Protein AF-A0A3N5M627-F1 (afdb_monomer_lite)

Radius of gyration: 30.06 Å; chains: 1; bounding box: 54×72×92 Å

Structure (mmCIF, N/CA/C/O backbone):
data_AF-A0A3N5M627-F1
#
_entry.id   AF-A0A3N5M627-F1
#
loop_
_atom_site.group_PDB
_atom_site.id
_atom_site.type_symbol
_atom_site.label_atom_id
_atom_site.label_alt_id
_atom_site.label_comp_id
_atom_site.label_asym_id
_atom_site.label_entity_id
_atom_site.label_seq_id
_atom_site.pdbx_PDB_ins_code
_atom_site.Cartn_x
_atom_site.Cartn_y
_atom_site.Cartn_z
_atom_site.occupancy
_atom_site.B_iso_or_equiv
_atom_site.auth_seq_id
_atom_site.auth_comp_id
_atom_site.auth_asym_id
_atom_site.auth_atom_id
_atom_site.pdbx_PDB_model_num
ATOM 1 N N . MET A 1 1 ? -27.029 44.968 -55.669 1.00 39.00 1 MET A N 1
ATOM 2 C CA . MET A 1 1 ? -27.306 45.220 -54.237 1.00 39.00 1 MET A CA 1
ATOM 3 C C . MET A 1 1 ? -26.146 44.688 -53.418 1.00 39.00 1 MET A C 1
ATOM 5 O O . MET A 1 1 ? -25.642 43.615 -53.706 1.00 39.00 1 MET A O 1
ATOM 9 N N . SER A 1 2 ? -25.669 45.523 -52.504 1.00 34.31 2 SER A N 1
ATOM 10 C CA . SER A 1 2 ? -24.430 45.409 -51.736 1.00 34.31 2 SER A CA 1
ATOM 11 C C . SER A 1 2 ? -24.615 44.577 -50.465 1.00 34.31 2 SER A C 1
ATOM 13 O O . SER A 1 2 ? -25.565 44.846 -49.740 1.00 34.31 2 SER A O 1
ATOM 15 N N . SER A 1 3 ? -23.637 43.739 -50.110 1.00 35.38 3 SER A N 1
ATOM 16 C CA . SER A 1 3 ? -23.046 43.735 -48.758 1.00 35.38 3 SER A CA 1
ATOM 17 C C . SER A 1 3 ? -21.771 42.882 -48.706 1.00 35.38 3 SER A C 1
ATOM 19 O O . SER A 1 3 ? -21.615 41.892 -49.412 1.00 35.38 3 SER A O 1
ATOM 21 N N . ARG A 1 4 ? -20.809 43.375 -47.922 1.00 36.12 4 ARG A N 1
ATOM 22 C CA . ARG A 1 4 ? -19.393 42.998 -47.868 1.00 36.12 4 ARG A CA 1
ATOM 23 C C . ARG A 1 4 ? -19.133 41.933 -46.797 1.00 36.12 4 ARG A C 1
ATOM 25 O O . ARG A 1 4 ? -19.756 41.958 -45.742 1.00 36.12 4 ARG A O 1
ATOM 32 N N . LEU A 1 5 ? -18.124 41.097 -47.039 1.00 40.28 5 LEU A N 1
ATOM 33 C CA . LEU A 1 5 ? -17.423 40.282 -46.038 1.00 40.28 5 LEU A CA 1
ATOM 34 C C . LEU A 1 5 ? -16.509 41.160 -45.155 1.00 40.28 5 LEU A C 1
ATOM 36 O O . LEU A 1 5 ? -15.896 42.090 -45.688 1.00 40.28 5 LEU A O 1
ATOM 40 N N . PRO A 1 6 ? -16.308 40.840 -43.861 1.00 41.09 6 PRO A N 1
ATOM 41 C CA . PRO A 1 6 ? -15.197 41.374 -43.081 1.00 41.09 6 PRO A CA 1
ATOM 42 C C . PRO A 1 6 ? -14.040 40.370 -42.940 1.00 41.09 6 PRO A C 1
ATOM 44 O O . PRO A 1 6 ? -14.230 39.173 -42.730 1.00 41.09 6 PRO A O 1
ATOM 47 N N . GLY A 1 7 ? -12.824 40.899 -43.091 1.00 34.12 7 GLY A N 1
ATOM 48 C CA . GLY A 1 7 ? -11.567 40.165 -43.180 1.00 34.12 7 GLY A CA 1
ATOM 49 C C . GLY A 1 7 ? -10.846 39.877 -41.860 1.00 34.12 7 GLY A C 1
ATOM 50 O O . GLY A 1 7 ? -11.115 40.451 -40.806 1.00 34.12 7 GLY A O 1
ATOM 51 N N . ARG A 1 8 ? -9.871 38.971 -41.995 1.00 31.69 8 ARG A N 1
ATOM 52 C CA . ARG A 1 8 ? -8.890 38.507 -41.005 1.00 31.69 8 ARG A CA 1
ATOM 53 C C . ARG A 1 8 ? -7.921 39.626 -40.597 1.00 31.69 8 ARG A C 1
ATOM 55 O O . ARG A 1 8 ? -7.410 40.335 -41.462 1.00 31.69 8 ARG A O 1
ATOM 62 N N . ARG A 1 9 ? -7.585 39.726 -39.304 1.00 33.00 9 ARG A N 1
ATOM 63 C CA . ARG A 1 9 ? -6.429 40.500 -38.813 1.00 33.00 9 ARG A CA 1
ATOM 64 C C . ARG A 1 9 ? -5.259 39.567 -38.498 1.00 33.00 9 ARG A C 1
ATOM 66 O O . ARG A 1 9 ? -5.384 38.678 -37.664 1.00 33.00 9 ARG A O 1
ATOM 73 N N . LEU A 1 10 ? -4.132 39.809 -39.170 1.00 30.31 10 LEU A N 1
ATOM 74 C CA . LEU A 1 10 ? -2.796 39.358 -38.780 1.00 30.31 10 LEU A CA 1
ATOM 75 C C . LEU A 1 10 ? -2.324 40.164 -37.559 1.00 30.31 10 LEU A C 1
ATOM 77 O O . LEU A 1 10 ? -2.458 41.387 -37.551 1.00 30.31 10 LEU A O 1
ATOM 81 N N . ILE A 1 11 ? -1.694 39.503 -36.586 1.00 34.03 11 ILE A N 1
ATOM 82 C CA . ILE A 1 11 ? -0.888 40.158 -35.547 1.00 34.03 11 ILE A CA 1
ATOM 83 C C . ILE A 1 11 ? 0.582 39.833 -35.828 1.00 34.03 11 ILE A C 1
ATOM 85 O O . ILE A 1 11 ? 0.995 38.674 -35.839 1.00 34.03 11 ILE A O 1
ATOM 89 N N . GLN A 1 12 ? 1.354 40.883 -36.112 1.00 31.69 12 GLN A N 1
ATOM 90 C CA . GLN A 1 12 ? 2.794 40.847 -36.354 1.00 31.69 12 GLN A CA 1
ATOM 91 C C . GLN A 1 12 ? 3.570 40.661 -35.044 1.00 31.69 12 GLN A C 1
ATOM 93 O O . GLN A 1 12 ? 3.360 41.388 -34.076 1.00 31.69 12 GLN A O 1
ATOM 98 N N . ARG A 1 13 ? 4.538 39.738 -35.060 1.00 30.94 13 ARG A N 1
ATOM 99 C CA . ARG A 1 13 ? 5.622 39.646 -34.074 1.00 30.94 13 ARG A CA 1
ATOM 100 C C . ARG A 1 13 ? 6.652 40.747 -34.348 1.00 30.94 13 ARG A C 1
ATOM 102 O O . ARG A 1 13 ? 7.102 40.885 -35.484 1.00 30.94 13 ARG A O 1
ATOM 109 N N . ARG A 1 14 ? 7.089 41.476 -33.316 1.00 31.77 14 ARG A N 1
ATOM 110 C CA . ARG A 1 14 ? 8.317 42.288 -33.355 1.00 31.77 14 ARG A CA 1
ATOM 111 C C . ARG A 1 14 ? 9.330 41.732 -32.357 1.00 31.77 14 ARG A C 1
ATOM 113 O O . ARG A 1 14 ? 9.040 41.630 -31.172 1.00 31.77 14 ARG A O 1
ATOM 120 N N . ARG A 1 15 ? 10.511 41.378 -32.871 1.00 32.12 15 ARG A N 1
ATOM 121 C CA . ARG A 1 15 ? 11.751 41.183 -32.108 1.00 32.12 15 ARG A CA 1
ATOM 122 C C . ARG A 1 15 ? 12.380 42.549 -31.848 1.00 32.12 15 ARG A C 1
ATOM 124 O O . ARG A 1 15 ? 12.421 43.357 -32.773 1.00 32.12 15 ARG A O 1
ATOM 131 N N . ILE A 1 16 ? 12.936 42.764 -30.658 1.00 31.86 16 ILE A N 1
ATOM 132 C CA . ILE A 1 16 ? 13.961 43.786 -30.420 1.00 31.86 16 ILE A CA 1
ATOM 133 C C . ILE A 1 16 ? 15.025 43.162 -29.508 1.00 31.86 16 ILE A C 1
ATOM 135 O O . ILE A 1 16 ? 14.749 42.850 -28.356 1.00 31.86 16 ILE A O 1
ATOM 139 N N . ASN A 1 17 ? 16.224 42.972 -30.060 1.00 30.06 17 ASN A N 1
ATOM 140 C CA . ASN A 1 17 ? 17.473 42.869 -29.308 1.00 30.06 17 ASN A CA 1
ATOM 141 C C . ASN A 1 17 ? 17.996 44.293 -29.095 1.00 30.06 17 ASN A C 1
ATOM 143 O O . ASN A 1 17 ? 17.976 45.066 -30.051 1.00 30.06 17 ASN A O 1
ATOM 147 N N . CYS A 1 18 ? 18.546 44.606 -27.921 1.00 28.05 18 CYS A N 1
ATOM 148 C CA . CYS A 1 18 ? 19.699 45.504 -27.821 1.00 28.05 18 CYS A CA 1
ATOM 149 C C . CYS A 1 18 ? 20.382 45.379 -26.456 1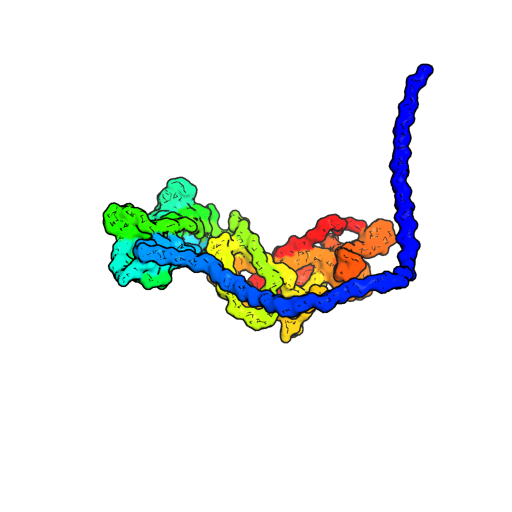.00 28.05 18 CYS A C 1
ATOM 151 O O . CYS A 1 18 ? 19.734 45.347 -25.413 1.00 28.05 18 CYS A O 1
ATOM 153 N N . ALA A 1 19 ? 21.706 45.277 -26.519 1.00 29.33 19 ALA A N 1
ATOM 154 C CA . ALA A 1 19 ? 22.630 45.111 -25.415 1.00 29.33 19 ALA A CA 1
ATOM 155 C C . ALA A 1 19 ? 22.864 46.405 -24.607 1.00 29.33 19 ALA A C 1
ATOM 157 O O . ALA A 1 19 ? 22.509 47.507 -25.020 1.00 29.33 19 ALA A O 1
ATOM 158 N N . ALA A 1 20 ? 23.491 46.186 -23.453 1.00 30.09 20 ALA A N 1
ATOM 159 C CA . ALA A 1 20 ? 23.863 47.076 -22.358 1.00 30.09 20 ALA A CA 1
ATOM 160 C C . ALA A 1 20 ? 24.511 48.428 -22.706 1.00 30.09 20 ALA A C 1
ATOM 162 O O . ALA A 1 20 ? 25.402 48.478 -23.546 1.00 30.09 20 ALA A O 1
ATOM 163 N N . ILE A 1 21 ? 24.203 49.453 -21.893 1.00 28.61 21 ILE A N 1
ATOM 164 C CA . ILE A 1 21 ? 25.137 50.513 -21.468 1.00 28.61 21 ILE A CA 1
ATOM 165 C C . ILE A 1 21 ? 24.916 50.807 -19.969 1.00 28.61 21 ILE A C 1
ATOM 167 O O . ILE A 1 21 ? 23.799 50.998 -19.497 1.00 28.61 21 ILE A O 1
ATOM 171 N N . VAL A 1 22 ? 26.036 50.818 -19.249 1.00 28.53 22 VAL A N 1
ATOM 172 C CA . VAL A 1 22 ? 26.265 51.065 -17.818 1.00 28.53 22 VAL A CA 1
ATOM 173 C C . VAL A 1 22 ? 26.156 52.554 -17.484 1.00 28.53 22 VAL A C 1
ATOM 175 O O . VAL A 1 22 ? 26.826 53.331 -18.154 1.00 28.53 22 VAL A O 1
ATOM 178 N N . THR A 1 23 ? 25.483 52.961 -16.393 1.00 27.56 23 THR A N 1
ATOM 179 C CA . THR A 1 23 ? 25.990 54.033 -15.496 1.00 27.56 23 THR A CA 1
ATOM 180 C C . THR A 1 23 ? 25.342 54.022 -14.094 1.00 27.56 23 THR A C 1
ATOM 182 O O . THR A 1 23 ? 24.137 54.165 -13.948 1.00 27.56 23 THR A O 1
ATOM 185 N N . ARG A 1 24 ? 26.211 53.861 -13.083 1.00 29.81 24 ARG A N 1
ATOM 186 C CA . ARG A 1 24 ? 26.185 54.263 -11.656 1.00 29.81 24 ARG A CA 1
ATOM 187 C C . ARG A 1 24 ? 24.877 54.758 -11.005 1.00 29.81 24 ARG A C 1
ATOM 189 O O . ARG A 1 24 ? 24.393 55.836 -11.329 1.00 29.81 24 ARG A O 1
ATOM 196 N N . ALA A 1 25 ? 24.519 54.123 -9.886 1.00 28.80 25 ALA A N 1
ATOM 197 C CA . ALA A 1 25 ? 23.930 54.801 -8.728 1.00 28.80 25 ALA A CA 1
ATOM 198 C C . ALA A 1 25 ? 24.366 54.110 -7.423 1.00 28.80 25 ALA A C 1
ATOM 200 O O . ALA A 1 25 ? 24.355 52.887 -7.318 1.00 28.80 25 ALA A O 1
ATOM 201 N N . ALA A 1 26 ? 24.808 54.921 -6.465 1.00 31.62 26 ALA A N 1
ATOM 202 C CA . ALA A 1 26 ? 25.206 54.530 -5.121 1.00 31.62 26 ALA A CA 1
ATOM 203 C C . ALA A 1 26 ? 23.999 54.057 -4.297 1.00 31.62 26 ALA A C 1
ATOM 205 O O . ALA A 1 26 ? 22.941 54.677 -4.375 1.00 31.62 26 ALA A O 1
ATOM 206 N N . VAL A 1 27 ? 24.174 53.031 -3.456 1.00 30.75 27 VAL A N 1
ATOM 207 C CA . VAL A 1 27 ? 23.235 52.725 -2.368 1.00 30.75 27 VAL A CA 1
ATOM 208 C C . VAL A 1 27 ? 24.003 52.415 -1.084 1.00 30.75 27 VAL A C 1
ATOM 210 O O . VAL A 1 27 ? 24.968 51.654 -1.068 1.00 30.75 27 VAL A O 1
ATOM 213 N N . LEU A 1 28 ? 23.544 53.105 -0.043 1.00 27.81 28 LEU A N 1
ATOM 214 C CA . LEU A 1 28 ? 23.923 53.103 1.362 1.00 27.81 28 LEU A CA 1
ATOM 215 C C . LEU A 1 28 ? 24.185 51.713 1.961 1.00 27.81 28 LEU A C 1
ATOM 217 O O . LEU A 1 28 ? 23.378 50.796 1.820 1.00 27.81 28 LEU A O 1
ATOM 221 N N . LEU A 1 29 ? 25.239 51.648 2.783 1.00 30.11 29 LEU A N 1
ATOM 222 C CA . LEU A 1 29 ? 25.319 50.743 3.928 1.00 30.11 29 LEU A CA 1
ATOM 223 C C . LEU A 1 29 ? 24.147 51.022 4.883 1.00 30.11 29 LEU A C 1
ATOM 225 O O . LEU A 1 29 ? 24.059 52.120 5.434 1.00 30.11 29 LEU A O 1
ATOM 229 N N . LEU A 1 30 ? 23.321 50.012 5.149 1.00 31.36 30 LEU A N 1
ATOM 230 C CA . LEU A 1 30 ? 22.419 49.975 6.298 1.00 31.36 30 LEU A CA 1
ATOM 231 C C . LEU A 1 30 ? 22.500 48.596 6.966 1.00 31.36 30 LEU A C 1
ATOM 233 O O . LEU A 1 30 ? 22.024 47.599 6.440 1.00 31.36 30 LEU A O 1
ATOM 237 N N . LEU A 1 31 ? 23.175 48.611 8.116 1.00 31.12 31 LEU A N 1
ATOM 238 C CA . LEU A 1 31 ? 22.873 47.914 9.369 1.00 31.12 31 LEU A CA 1
ATOM 239 C C . LEU A 1 31 ? 22.395 46.453 9.297 1.00 31.12 31 LEU A C 1
ATOM 241 O O . LEU A 1 31 ? 21.235 46.152 9.034 1.00 31.12 31 LEU A O 1
ATOM 245 N N . PHE A 1 32 ? 23.299 45.567 9.724 1.00 35.22 32 PHE A N 1
ATOM 246 C CA . PHE A 1 32 ? 22.980 44.273 10.319 1.00 35.22 32 PHE A CA 1
ATOM 247 C C . PHE A 1 32 ? 22.000 44.454 11.489 1.00 35.22 32 PHE A C 1
ATOM 249 O O . PHE A 1 32 ? 22.385 44.917 12.562 1.00 35.22 32 PHE A O 1
ATOM 256 N N . ALA A 1 33 ? 20.751 44.042 11.297 1.00 33.78 33 ALA A N 1
ATOM 257 C CA . ALA A 1 33 ? 19.837 43.712 12.380 1.00 33.78 33 ALA A CA 1
ATOM 258 C C . ALA A 1 33 ? 19.515 42.222 12.259 1.00 33.78 33 ALA A C 1
ATOM 260 O O . ALA A 1 33 ? 18.927 41.782 11.271 1.00 33.78 33 ALA A O 1
ATOM 261 N N . GLY A 1 34 ? 19.975 41.443 13.238 1.00 32.09 34 GLY A N 1
ATOM 262 C CA . GLY A 1 34 ? 19.731 40.012 13.306 1.00 32.09 34 GLY A CA 1
ATOM 263 C C . GLY A 1 34 ? 18.237 39.715 13.300 1.00 32.09 34 GLY A C 1
ATOM 264 O O . GLY A 1 34 ? 17.502 40.151 14.183 1.00 32.09 34 GLY A O 1
ATOM 265 N N . TRP A 1 35 ? 17.795 38.937 12.318 1.00 32.81 35 TRP A N 1
ATOM 266 C CA . TRP A 1 35 ? 16.563 38.177 12.442 1.00 32.81 35 TRP A CA 1
ATOM 267 C C . TRP A 1 35 ? 16.854 36.985 13.345 1.00 32.81 35 TRP A C 1
ATOM 269 O O . TRP A 1 35 ? 17.295 35.926 12.905 1.00 32.81 35 TRP A O 1
ATOM 279 N N . ALA A 1 36 ? 16.638 37.193 14.642 1.00 33.03 36 ALA A N 1
ATOM 280 C CA . ALA A 1 36 ? 16.342 36.094 15.537 1.00 33.03 36 ALA A CA 1
ATOM 281 C C . ALA A 1 36 ? 15.094 35.397 14.983 1.00 33.03 36 ALA A C 1
ATOM 283 O O . ALA A 1 36 ? 14.023 35.996 14.888 1.00 33.03 36 ALA A O 1
ATOM 284 N N . CYS A 1 37 ? 15.266 34.150 14.558 1.00 33.84 37 CYS A N 1
ATOM 285 C CA . CYS A 1 37 ? 14.171 33.273 14.193 1.00 33.84 37 CYS A CA 1
ATOM 286 C C . CYS A 1 37 ? 13.338 33.075 15.465 1.00 33.84 37 CYS A C 1
ATOM 288 O O . CYS A 1 37 ? 13.746 32.354 16.375 1.00 33.84 37 CYS A O 1
ATOM 290 N N . SER A 1 38 ? 12.223 33.794 15.593 1.00 36.25 38 SER A N 1
ATOM 291 C CA . SER A 1 38 ? 11.263 33.526 16.651 1.00 36.25 38 SER A CA 1
ATOM 292 C C . SER A 1 38 ? 10.564 32.221 16.292 1.00 36.25 38 SER A C 1
ATOM 294 O O . SER A 1 38 ? 9.619 32.209 15.503 1.00 36.25 38 SER A O 1
ATOM 296 N N . SER A 1 39 ? 11.049 31.116 16.847 1.00 41.25 39 SER A N 1
ATOM 297 C CA . SER A 1 39 ? 10.296 29.874 16.930 1.00 41.25 39 SER A CA 1
ATOM 298 C C . SER A 1 39 ? 9.075 30.148 17.805 1.00 41.25 39 SER A C 1
ATOM 300 O O . SER A 1 39 ? 9.144 30.045 19.031 1.00 41.25 39 SER A O 1
ATOM 302 N N . GLN A 1 40 ? 7.968 30.581 17.201 1.00 36.59 40 GLN A N 1
ATOM 303 C CA . GLN A 1 40 ? 6.688 30.450 17.878 1.00 36.59 40 GLN A CA 1
ATOM 304 C C . GLN A 1 40 ? 6.455 28.947 18.036 1.00 36.59 40 GLN A C 1
ATOM 306 O O . GLN A 1 40 ? 6.451 28.249 17.018 1.00 36.59 40 GLN A O 1
ATOM 311 N N . PRO A 1 41 ? 6.329 28.420 19.266 1.00 40.91 41 PRO A N 1
ATOM 312 C CA . PRO A 1 41 ? 5.873 27.054 19.420 1.00 40.91 41 PRO A CA 1
ATOM 313 C C . PRO A 1 41 ? 4.516 26.962 18.724 1.00 40.91 41 PRO A C 1
ATOM 315 O O . PRO A 1 41 ? 3.621 27.778 18.969 1.00 40.91 41 PRO A O 1
ATOM 318 N N . THR A 1 42 ? 4.390 25.997 17.817 1.00 38.03 42 THR A N 1
ATOM 319 C CA . THR A 1 42 ? 3.096 25.483 17.372 1.00 38.03 42 THR A CA 1
ATOM 320 C C . THR A 1 42 ? 2.228 25.299 18.617 1.00 38.03 42 THR A C 1
ATOM 322 O O . THR A 1 42 ? 2.768 24.865 19.638 1.00 38.03 42 THR A O 1
ATOM 325 N N . PRO A 1 43 ? 0.928 25.645 18.599 1.00 38.38 43 PRO A N 1
ATOM 326 C CA . PRO A 1 43 ? 0.087 25.435 19.764 1.00 38.38 43 PRO A CA 1
ATOM 327 C C . PRO A 1 43 ? 0.107 23.939 20.071 1.00 38.38 43 PRO A C 1
ATOM 329 O O . PRO A 1 43 ? -0.486 23.145 19.346 1.00 38.38 43 PRO A O 1
ATOM 332 N N . THR A 1 44 ? 0.847 23.540 21.102 1.00 44.59 44 THR A N 1
ATOM 333 C CA . THR A 1 44 ? 0.691 22.227 21.703 1.00 44.59 44 THR A CA 1
ATOM 334 C C . THR A 1 44 ? -0.743 22.220 22.200 1.00 44.59 44 THR A C 1
ATOM 336 O O . THR A 1 44 ? -1.081 23.033 23.065 1.00 44.59 44 THR A O 1
ATOM 339 N N . GLU A 1 45 ? -1.614 21.400 21.609 1.00 45.66 45 GLU A N 1
ATOM 340 C CA . GLU A 1 45 ? -2.935 21.174 22.184 1.00 45.66 45 GLU A CA 1
ATOM 341 C C . GLU A 1 45 ? -2.718 20.746 23.635 1.00 45.66 45 GLU A C 1
ATOM 343 O O . GLU A 1 45 ? -2.149 19.692 23.921 1.00 45.66 45 GLU A O 1
ATOM 348 N N . VAL A 1 46 ? -3.075 21.629 24.567 1.00 46.34 46 VAL A N 1
ATOM 349 C CA . VAL A 1 46 ? -3.008 21.331 25.990 1.00 46.34 46 VAL A CA 1
ATOM 350 C C . VAL A 1 46 ? -4.139 20.350 26.242 1.00 46.34 46 VAL A C 1
ATOM 352 O O . VAL A 1 46 ? -5.296 20.755 26.354 1.00 46.34 46 VAL A O 1
ATOM 355 N N . PHE A 1 47 ? -3.806 19.061 26.262 1.00 54.22 47 PHE A N 1
ATOM 356 C CA . PHE A 1 47 ? -4.752 18.009 26.594 1.00 54.22 47 PHE A CA 1
ATOM 357 C C . PHE A 1 47 ? -5.308 18.305 27.989 1.00 54.22 47 PHE A C 1
ATOM 359 O O . PHE A 1 47 ? -4.558 18.410 28.963 1.00 54.22 47 PHE A O 1
ATOM 366 N N . MET A 1 48 ? -6.614 18.552 28.065 1.00 58.59 48 MET A N 1
ATOM 367 C CA . MET A 1 48 ? -7.258 18.958 29.309 1.00 58.59 48 MET A CA 1
ATOM 368 C C . MET A 1 48 ? -7.225 17.795 30.304 1.00 58.59 48 MET A C 1
ATOM 370 O O . MET A 1 48 ? -7.328 16.625 29.922 1.00 58.59 48 MET A O 1
ATOM 374 N N . ALA A 1 49 ? -7.104 18.120 31.593 1.00 62.16 49 ALA A N 1
ATOM 375 C CA . ALA A 1 49 ? -7.237 17.128 32.653 1.00 62.16 49 ALA A CA 1
ATOM 376 C C . ALA A 1 49 ? -8.589 16.399 32.520 1.00 62.16 49 ALA A C 1
ATOM 378 O O . ALA A 1 49 ? -9.611 17.027 32.246 1.00 62.16 49 ALA A O 1
ATOM 379 N N . ASP A 1 50 ? -8.569 15.077 32.689 1.00 74.69 50 ASP A N 1
ATOM 380 C CA . ASP A 1 50 ? -9.712 14.156 32.587 1.00 74.69 50 ASP A CA 1
ATOM 381 C C . ASP A 1 50 ? -10.329 13.937 31.190 1.00 74.69 50 ASP A C 1
ATOM 383 O O . ASP A 1 50 ? -11.377 13.294 31.069 1.00 74.69 50 ASP A O 1
ATOM 387 N N . GLN A 1 51 ? -9.681 14.389 30.112 1.00 89.44 51 GLN A N 1
ATOM 388 C CA . GLN A 1 51 ? -10.117 14.053 28.754 1.00 89.44 51 GLN A CA 1
ATOM 389 C C . GLN A 1 51 ? -9.735 12.607 28.386 1.00 89.44 51 GLN A C 1
ATOM 391 O O . GLN A 1 51 ? -8.655 12.128 28.729 1.00 89.44 51 GLN A O 1
ATOM 396 N N . ILE A 1 52 ? -10.621 11.905 27.674 1.00 95.31 52 ILE A N 1
ATOM 397 C CA . ILE A 1 52 ? -10.384 10.570 27.106 1.00 95.31 52 ILE A CA 1
ATOM 398 C C . ILE A 1 52 ? -10.663 10.661 25.608 1.00 95.31 52 ILE A C 1
ATOM 400 O O . ILE A 1 52 ? -11.734 11.116 25.208 1.00 95.31 52 ILE A O 1
ATOM 404 N N . GLN A 1 53 ? -9.723 10.217 24.782 1.00 96.81 53 GLN A N 1
ATOM 405 C CA . GLN A 1 53 ? -9.848 10.226 23.329 1.00 96.81 53 GLN A CA 1
ATOM 406 C C . GLN A 1 53 ? -9.385 8.892 22.750 1.00 96.81 53 GLN A C 1
ATOM 408 O O . GLN A 1 53 ? -8.385 8.340 23.194 1.00 96.81 53 GLN A O 1
ATOM 413 N N . ILE A 1 54 ? -10.077 8.412 21.716 1.00 97.88 54 ILE A N 1
ATOM 414 C CA . ILE A 1 54 ? -9.517 7.405 20.810 1.00 97.88 54 ILE A CA 1
ATOM 415 C C . ILE A 1 54 ? -8.676 8.172 19.786 1.00 97.88 54 ILE A C 1
ATOM 417 O O . ILE A 1 54 ? -9.228 8.892 18.952 1.00 97.88 54 ILE A O 1
ATOM 421 N N . SER A 1 55 ? -7.352 8.110 19.919 1.00 97.00 55 SER A N 1
ATOM 422 C CA . SER A 1 55 ? -6.393 8.854 19.091 1.00 97.00 55 SER A CA 1
ATOM 423 C C . SER A 1 55 ? -6.168 8.196 17.728 1.00 97.00 55 SER A C 1
ATOM 425 O O . SER A 1 55 ? -5.817 8.885 16.773 1.00 97.00 55 SER A O 1
ATOM 427 N N . GLY A 1 56 ? -6.425 6.891 17.611 1.00 96.94 56 GLY A N 1
ATOM 428 C CA . GLY A 1 56 ? -6.300 6.159 16.357 1.00 96.94 56 GLY A CA 1
ATOM 429 C C . GLY A 1 56 ? -6.934 4.774 16.406 1.00 96.94 56 GLY A C 1
ATOM 430 O O . GLY A 1 56 ? -7.093 4.178 17.471 1.00 96.94 56 GLY A O 1
ATOM 431 N N . LEU A 1 57 ? -7.288 4.272 15.226 1.00 98.06 57 LEU A N 1
ATOM 432 C CA . LEU A 1 57 ? -7.734 2.904 14.990 1.00 98.06 57 LEU A CA 1
ATOM 433 C C . LEU A 1 57 ? -6.855 2.310 13.892 1.00 98.06 57 LEU A C 1
ATOM 435 O O . LEU A 1 57 ? -6.711 2.922 12.832 1.00 98.06 57 LEU A O 1
ATOM 439 N N . GLN A 1 58 ? -6.275 1.143 14.146 1.00 97.62 58 GLN A N 1
ATOM 440 C CA . GLN A 1 58 ? -5.340 0.491 13.239 1.00 97.62 58 GLN A CA 1
ATOM 441 C C . GLN A 1 58 ? -5.743 -0.969 13.047 1.00 97.62 58 GLN A C 1
ATOM 443 O O . GLN A 1 58 ? -5.726 -1.755 13.989 1.00 97.62 58 GLN A O 1
ATOM 448 N N . VAL A 1 59 ? -6.088 -1.321 11.811 1.00 97.62 59 VAL A N 1
ATOM 449 C CA . VAL A 1 59 ? -6.217 -2.718 11.379 1.00 97.62 59 VAL A CA 1
ATOM 450 C C . VAL A 1 59 ? -4.846 -3.253 10.967 1.00 97.62 59 VAL A C 1
ATOM 452 O O . VAL A 1 59 ? -4.009 -2.500 10.457 1.00 97.62 59 VAL A O 1
ATOM 455 N N . ASP A 1 60 ? -4.593 -4.538 11.198 1.00 97.19 60 ASP A N 1
ATOM 456 C CA . ASP A 1 60 ? -3.304 -5.162 10.880 1.00 97.19 60 ASP A CA 1
ATOM 457 C C . ASP A 1 60 ? -3.094 -5.378 9.371 1.00 97.19 60 ASP A C 1
ATOM 459 O O . ASP A 1 60 ? -1.966 -5.249 8.886 1.00 97.19 60 ASP A O 1
ATOM 463 N N . LYS A 1 61 ? -4.175 -5.614 8.615 1.00 98.00 61 LYS A N 1
ATOM 464 C CA . LYS A 1 61 ? -4.146 -5.857 7.164 1.00 98.00 61 LYS A CA 1
ATOM 465 C C . LYS A 1 61 ? -5.021 -4.879 6.385 1.00 98.00 61 LYS A C 1
ATOM 467 O O . LYS A 1 61 ? -5.986 -4.317 6.898 1.00 98.00 61 LYS A O 1
ATOM 472 N N . ALA A 1 62 ? -4.703 -4.697 5.106 1.00 97.75 62 ALA A N 1
ATOM 473 C CA . ALA A 1 62 ? -5.468 -3.847 4.193 1.00 97.75 62 ALA A CA 1
ATOM 474 C C . ALA A 1 62 ? -6.826 -4.447 3.784 1.00 97.75 62 ALA A C 1
ATOM 476 O O . ALA A 1 62 ? -7.768 -3.713 3.463 1.00 97.75 62 ALA A O 1
ATOM 477 N N . PHE A 1 63 ? -6.909 -5.777 3.773 1.00 97.94 63 PHE A N 1
ATOM 478 C CA . PHE A 1 63 ? -8.127 -6.573 3.658 1.00 97.94 63 PHE A CA 1
ATOM 479 C C . PHE A 1 63 ? -7.870 -7.975 4.232 1.00 97.94 63 PHE A C 1
ATOM 481 O O . PHE A 1 63 ? -6.724 -8.342 4.491 1.00 97.94 63 PHE A O 1
ATOM 488 N N . TYR A 1 64 ? -8.935 -8.750 4.405 1.00 98.06 64 TYR A N 1
ATOM 489 C CA . TYR A 1 64 ? -8.898 -10.100 4.960 1.00 98.06 64 TYR A CA 1
ATOM 490 C C . TYR A 1 64 ? -9.536 -11.086 3.982 1.00 98.06 64 TYR A C 1
ATOM 492 O O . TYR A 1 64 ? -10.508 -10.758 3.304 1.00 98.06 64 TYR A O 1
ATOM 500 N N . HIS A 1 65 ? -9.029 -12.306 3.911 1.00 97.25 65 HIS A N 1
ATOM 501 C CA . HIS A 1 65 ? -9.703 -13.409 3.242 1.00 97.25 65 HIS A CA 1
ATOM 502 C C . HIS A 1 65 ? -10.825 -13.988 4.121 1.00 97.25 65 HIS A C 1
ATOM 504 O O . HIS A 1 65 ? -10.786 -13.854 5.350 1.00 97.25 65 HIS A O 1
ATOM 510 N N . PRO A 1 66 ? -11.838 -14.652 3.530 1.00 97.38 66 PRO A N 1
ATOM 511 C CA . PRO A 1 66 ? -12.833 -15.399 4.295 1.00 97.38 66 PRO A CA 1
ATOM 512 C C . PRO A 1 66 ? -12.198 -16.311 5.356 1.00 97.38 66 PRO A C 1
ATOM 514 O O . PRO A 1 66 ? -11.350 -17.144 5.043 1.00 97.38 66 PRO A O 1
ATOM 517 N N . GLY A 1 67 ? -12.620 -16.149 6.613 1.00 94.19 67 GLY A N 1
ATOM 518 C CA . GLY A 1 67 ? -12.133 -16.934 7.751 1.00 94.19 67 GLY A CA 1
ATOM 519 C C . GLY A 1 67 ? -10.881 -16.383 8.446 1.00 94.19 67 GLY A C 1
ATOM 520 O O . GLY A 1 67 ? -10.530 -16.878 9.517 1.00 94.19 67 GLY A O 1
ATOM 521 N N . GLU A 1 68 ? -10.223 -15.352 7.905 1.00 96.69 68 GLU A N 1
ATOM 522 C CA . GLU A 1 68 ? -9.121 -14.686 8.605 1.00 96.69 68 GLU A CA 1
ATOM 523 C C . GLU A 1 68 ? -9.625 -13.832 9.772 1.00 96.69 68 GLU A C 1
ATOM 525 O O . GLU A 1 68 ? -10.663 -13.179 9.692 1.00 96.69 68 GLU A O 1
ATOM 530 N N . MET A 1 69 ? -8.869 -13.828 10.869 1.00 97.25 69 MET A N 1
ATOM 531 C CA . MET A 1 69 ? -9.158 -12.993 12.031 1.00 97.25 69 MET A CA 1
ATOM 532 C C . MET A 1 69 ? -8.743 -11.544 11.764 1.00 97.25 69 MET A C 1
ATOM 534 O O . MET A 1 69 ? -7.678 -11.299 11.200 1.00 97.25 69 MET A O 1
ATOM 538 N N . VAL A 1 70 ? -9.577 -10.602 12.200 1.00 97.81 70 VAL A N 1
ATOM 539 C CA . VAL A 1 70 ? -9.264 -9.170 12.212 1.00 97.81 70 VAL A CA 1
ATOM 540 C C . VAL A 1 70 ? -8.624 -8.821 13.547 1.00 97.81 70 VAL A C 1
ATOM 542 O O . VAL A 1 70 ? -9.196 -9.134 14.596 1.00 97.81 70 VAL A O 1
ATOM 545 N N . HIS A 1 71 ? -7.480 -8.139 13.502 1.00 97.69 71 HIS A N 1
ATOM 546 C CA . HIS A 1 71 ? -6.816 -7.557 14.664 1.00 97.69 71 HIS A CA 1
ATOM 547 C C . HIS A 1 71 ? -6.912 -6.029 14.583 1.00 97.69 71 HIS A C 1
ATOM 549 O O . HIS A 1 71 ? -6.476 -5.406 13.613 1.00 97.69 71 HIS A O 1
ATOM 555 N N . LEU A 1 72 ? -7.568 -5.432 15.579 1.00 98.12 72 LEU A N 1
ATOM 556 C CA . LEU A 1 72 ? -7.813 -3.999 15.671 1.00 98.12 72 LEU A CA 1
ATOM 557 C C . LEU A 1 72 ? -7.120 -3.439 16.909 1.00 98.12 72 LEU A C 1
ATOM 559 O O . LEU A 1 72 ? -7.528 -3.702 18.042 1.00 98.12 72 LEU A O 1
ATOM 563 N N . GLN A 1 73 ? -6.153 -2.564 16.676 1.00 98.12 73 GLN A N 1
ATOM 564 C CA . GLN A 1 73 ? -5.531 -1.749 17.705 1.00 98.12 73 GLN A CA 1
ATOM 565 C C . GLN A 1 73 ? -6.302 -0.446 17.883 1.00 98.12 73 GLN A C 1
ATOM 567 O O . GLN A 1 73 ? -6.537 0.310 16.936 1.00 98.12 73 GLN A O 1
ATOM 572 N N . VAL A 1 74 ? -6.698 -0.184 19.125 1.00 98.38 74 VAL A N 1
ATOM 573 C CA . VAL A 1 74 ? -7.343 1.055 19.551 1.00 98.38 74 VAL A CA 1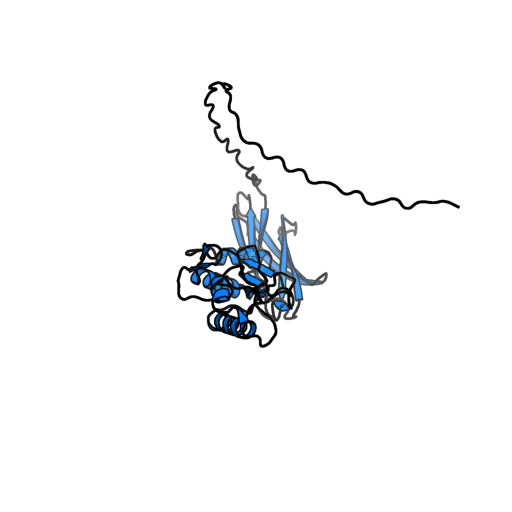
ATOM 574 C C . VAL A 1 74 ? -6.336 1.850 20.368 1.00 98.38 74 VAL A C 1
ATOM 576 O O . VAL A 1 74 ? -6.033 1.484 21.505 1.00 98.38 74 VAL A O 1
ATOM 579 N N . HIS A 1 75 ? -5.828 2.937 19.792 1.00 97.94 75 HIS A N 1
ATOM 580 C CA . HIS A 1 75 ? -4.944 3.871 20.483 1.00 97.94 75 HIS A CA 1
ATOM 581 C C . HIS A 1 75 ? -5.790 4.882 21.251 1.00 97.94 75 HIS A C 1
ATOM 583 O O . HIS A 1 75 ? -6.739 5.464 20.713 1.00 97.94 75 HIS A O 1
ATOM 589 N N . ILE A 1 76 ? -5.484 5.056 22.531 1.00 97.94 76 ILE A N 1
ATOM 590 C CA . ILE A 1 76 ? -6.274 5.851 23.461 1.00 97.94 76 ILE A CA 1
ATOM 591 C C . ILE A 1 76 ? -5.328 6.798 24.185 1.00 97.94 76 ILE A C 1
ATOM 593 O O . ILE A 1 76 ? -4.405 6.361 24.865 1.00 97.94 76 ILE A O 1
ATOM 597 N N . LEU A 1 77 ? -5.613 8.093 24.095 1.00 96.94 77 LEU A N 1
ATOM 598 C CA . LEU A 1 77 ? -4.910 9.128 24.841 1.00 96.94 77 LEU A CA 1
ATOM 599 C C . LEU A 1 77 ? -5.812 9.631 25.966 1.00 96.94 77 LEU A C 1
ATOM 601 O O . LEU A 1 77 ? -6.958 10.029 25.721 1.00 96.94 77 LEU A O 1
ATOM 605 N N . THR A 1 78 ? -5.308 9.621 27.201 1.00 95.19 78 THR A N 1
ATOM 606 C CA . THR A 1 78 ? -6.060 10.135 28.351 1.00 95.19 78 THR A CA 1
ATOM 607 C C . THR A 1 78 ? -5.270 11.134 29.192 1.00 95.19 78 THR A C 1
ATOM 609 O O . THR A 1 78 ? -4.067 10.997 29.407 1.00 95.19 78 THR A O 1
ATOM 612 N N . GLY A 1 79 ? -5.976 12.143 29.706 1.00 93.12 79 GLY A N 1
ATOM 613 C CA . GLY A 1 79 ? -5.480 13.125 30.673 1.00 93.12 79 GLY A CA 1
ATOM 614 C C . GLY A 1 79 ? -5.865 12.791 32.117 1.00 93.12 79 GLY A C 1
ATOM 615 O O . GLY A 1 79 ? -5.949 13.697 32.945 1.00 93.12 79 GLY A O 1
ATOM 616 N N . LEU A 1 80 ? -6.188 11.526 32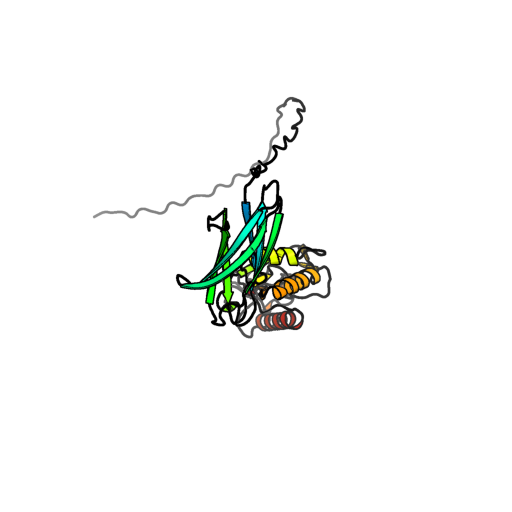.410 1.00 90.94 80 LEU A N 1
ATOM 617 C CA . LEU A 1 80 ? -6.649 11.098 33.731 1.00 90.94 80 LEU A CA 1
ATOM 618 C C . LEU A 1 80 ? -5.509 11.147 34.757 1.00 90.94 80 LEU A C 1
ATOM 620 O O . LEU A 1 80 ? -4.408 10.662 34.504 1.00 90.94 80 LEU A O 1
ATOM 624 N N . ALA A 1 81 ? -5.795 11.664 35.953 1.00 87.81 81 ALA A N 1
ATOM 625 C CA . ALA A 1 81 ? -4.837 11.680 37.065 1.00 87.81 81 ALA A CA 1
ATOM 626 C C . ALA A 1 81 ? -4.692 10.320 37.788 1.00 87.81 81 ALA A C 1
ATOM 628 O O . ALA A 1 81 ? -3.816 10.161 38.637 1.00 87.81 81 ALA A O 1
ATOM 629 N N . GLY A 1 82 ? -5.548 9.342 37.478 1.00 88.00 82 GLY A N 1
ATOM 630 C CA . GLY A 1 82 ? -5.554 8.009 38.079 1.00 88.00 82 GLY A CA 1
ATOM 631 C C . GLY A 1 82 ? -6.265 6.988 37.195 1.00 88.00 82 GLY A C 1
ATOM 632 O O . GLY A 1 82 ? -6.655 7.295 36.070 1.00 88.00 82 GLY A O 1
ATOM 633 N N . GLU A 1 83 ? -6.435 5.770 37.705 1.00 93.62 83 GLU A N 1
ATOM 634 C CA . GLU A 1 83 ? -7.086 4.699 36.952 1.00 93.62 83 GLU A CA 1
ATOM 635 C C . GLU A 1 83 ? -8.612 4.821 36.957 1.00 93.62 83 GLU A C 1
ATOM 637 O O . GLU A 1 83 ? -9.238 5.096 37.985 1.00 93.62 83 GLU A O 1
ATOM 642 N N . LYS A 1 84 ? -9.227 4.551 35.804 1.00 93.50 84 LYS A N 1
ATOM 643 C CA . LYS A 1 84 ? -10.682 4.506 35.641 1.00 93.50 84 LYS A CA 1
ATOM 644 C C . LYS A 1 84 ? -11.098 3.253 34.883 1.00 93.50 84 LYS A C 1
ATOM 646 O O . LYS A 1 84 ? -10.619 2.998 33.784 1.00 93.50 84 LYS A O 1
ATOM 651 N N . GLN A 1 85 ? -12.035 2.495 35.447 1.00 95.88 85 GLN A N 1
ATOM 652 C CA . GLN A 1 85 ? -12.662 1.368 34.755 1.00 95.88 85 GLN A CA 1
ATOM 653 C C . GLN A 1 85 ? -13.665 1.875 33.711 1.00 95.88 85 GLN A C 1
ATOM 655 O O . GLN A 1 85 ? -14.498 2.736 34.011 1.00 95.88 85 GLN A O 1
ATOM 660 N N . ALA A 1 86 ? -13.594 1.329 32.501 1.00 96.88 86 ALA A N 1
ATOM 661 C CA . ALA A 1 86 ? -14.488 1.637 31.391 1.00 96.88 86 ALA A CA 1
ATOM 662 C C . ALA A 1 86 ? -14.751 0.384 30.540 1.00 96.88 86 ALA A C 1
ATOM 664 O O . ALA A 1 86 ? -14.110 -0.653 30.708 1.00 96.88 86 ALA A O 1
ATOM 665 N N . TRP A 1 87 ? -15.696 0.488 29.614 1.00 97.69 87 TRP A N 1
ATOM 666 C CA . TRP A 1 87 ? -15.960 -0.522 28.597 1.00 97.69 87 TRP A CA 1
ATOM 667 C C . TRP A 1 87 ? -15.510 -0.007 27.240 1.00 97.69 87 TRP A C 1
ATOM 669 O O . TRP A 1 87 ? -15.942 1.056 26.808 1.00 97.69 87 TRP A O 1
ATOM 679 N N . LEU A 1 88 ? -14.669 -0.773 26.558 1.00 98.06 88 LEU A N 1
ATOM 680 C CA . LEU A 1 88 ? -14.397 -0.599 25.142 1.00 98.06 88 LEU A CA 1
ATOM 681 C C . LEU A 1 88 ? -15.377 -1.477 24.367 1.00 98.06 88 LEU A C 1
ATOM 683 O O . LEU A 1 88 ? -15.482 -2.676 24.625 1.00 98.06 88 LEU A O 1
ATOM 687 N N . SER A 1 89 ? -16.102 -0.882 23.431 1.00 97.50 89 SER A N 1
ATOM 688 C CA . SER A 1 89 ? -17.023 -1.594 22.554 1.00 97.50 89 SER A CA 1
ATOM 689 C C . SER A 1 89 ? -16.692 -1.331 21.095 1.00 97.50 89 SER A C 1
ATOM 691 O O . SER A 1 89 ? -16.295 -0.221 20.746 1.00 97.50 89 SER A O 1
ATOM 693 N N . ALA A 1 90 ? -16.860 -2.348 20.256 1.00 98.06 90 ALA A N 1
ATOM 694 C CA . ALA A 1 90 ? -16.728 -2.241 18.811 1.00 98.06 90 ALA A CA 1
ATOM 695 C C . ALA A 1 90 ? -17.972 -2.842 18.162 1.00 98.06 90 ALA A C 1
ATOM 697 O O . ALA A 1 90 ? -18.235 -4.038 18.283 1.00 98.06 90 ALA A O 1
ATOM 698 N N . ARG A 1 91 ? -18.757 -1.995 17.502 1.00 97.88 91 ARG A N 1
ATOM 699 C CA . ARG A 1 91 ? -19.947 -2.394 16.758 1.00 97.88 91 ARG A CA 1
ATOM 700 C C . ARG A 1 91 ? -19.578 -2.586 15.297 1.00 97.88 91 ARG A C 1
ATOM 702 O O . ARG A 1 91 ? -19.179 -1.626 14.644 1.00 97.88 91 ARG A O 1
ATOM 709 N N . ILE A 1 92 ? -19.758 -3.799 14.792 1.00 98.12 92 ILE A N 1
ATOM 710 C CA . ILE A 1 92 ? -19.444 -4.166 13.413 1.00 98.12 92 ILE A CA 1
ATOM 711 C C . ILE A 1 92 ? -20.730 -4.118 12.594 1.00 98.12 92 ILE A C 1
ATOM 713 O O . ILE A 1 92 ? -21.742 -4.718 12.970 1.00 98.12 92 ILE A O 1
ATOM 717 N N . THR A 1 93 ? -20.704 -3.402 11.475 1.00 98.25 93 THR A N 1
ATOM 718 C CA . THR A 1 93 ? -21.868 -3.228 10.604 1.00 98.25 93 THR A CA 1
ATOM 719 C C . THR A 1 93 ? -21.555 -3.590 9.163 1.00 98.25 93 THR A C 1
ATOM 721 O O . THR A 1 93 ? -20.441 -3.415 8.679 1.00 98.25 93 THR A O 1
ATOM 724 N N . HIS A 1 94 ? -22.569 -4.067 8.450 1.00 97.69 94 HIS A N 1
ATOM 725 C CA . HIS A 1 94 ? -22.574 -4.088 6.996 1.00 97.69 94 HIS A CA 1
ATOM 726 C C . HIS A 1 94 ? -23.737 -3.224 6.530 1.00 97.69 94 HIS A C 1
ATOM 728 O O . HIS A 1 94 ? -24.895 -3.571 6.761 1.00 97.69 94 HIS A O 1
ATOM 734 N N . LEU A 1 95 ? -23.421 -2.098 5.888 1.00 96.25 95 LEU A N 1
ATOM 735 C CA . LEU A 1 95 ? -24.401 -1.055 5.593 1.00 96.25 95 LEU A CA 1
ATOM 736 C C . LEU A 1 95 ? -25.123 -0.625 6.888 1.00 96.25 95 LEU A C 1
ATOM 738 O O . LEU A 1 95 ? -24.476 -0.170 7.829 1.00 96.25 95 LEU A O 1
ATOM 742 N N . ASP A 1 96 ? -26.442 -0.767 6.944 1.00 95.38 96 ASP A N 1
ATOM 743 C CA . ASP A 1 96 ? -27.287 -0.448 8.095 1.00 95.38 96 ASP A CA 1
ATOM 744 C C . ASP A 1 96 ? -27.444 -1.61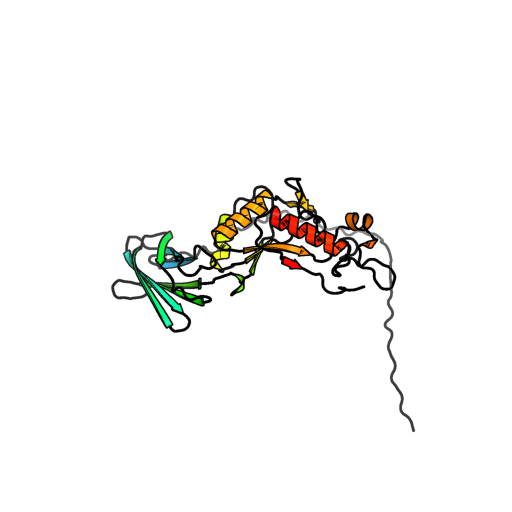2 9.089 1.00 95.38 96 ASP A C 1
ATOM 746 O O . ASP A 1 96 ? -27.891 -1.405 10.220 1.00 95.38 96 ASP A O 1
ATOM 750 N N . ALA A 1 97 ? -27.061 -2.830 8.701 1.00 97.25 97 ALA A N 1
ATOM 751 C CA . ALA A 1 97 ? -27.209 -4.013 9.535 1.00 97.25 97 ALA A CA 1
ATOM 752 C C . ALA A 1 97 ? -26.078 -4.118 10.567 1.00 97.25 97 ALA A C 1
ATOM 754 O O . ALA A 1 97 ? -24.896 -4.124 10.220 1.00 97.25 97 ALA A O 1
ATOM 755 N N . ASN A 1 98 ? -26.446 -4.270 11.842 1.00 97.31 98 ASN A N 1
ATOM 756 C CA . ASN A 1 98 ? -25.521 -4.707 12.885 1.00 97.31 98 ASN A CA 1
ATOM 757 C C . ASN A 1 98 ? -25.213 -6.195 12.683 1.00 97.31 98 ASN A C 1
ATOM 759 O O . ASN A 1 98 ? -26.130 -7.014 12.632 1.00 97.31 98 ASN A O 1
ATOM 763 N N . ILE A 1 99 ? -23.930 -6.510 12.540 1.00 96.88 99 ILE A N 1
ATOM 764 C CA . ILE A 1 99 ? -23.434 -7.869 12.332 1.00 96.88 99 ILE A CA 1
ATOM 765 C C . ILE A 1 99 ? -22.955 -8.465 13.648 1.00 96.88 99 ILE A C 1
ATOM 767 O O . ILE A 1 99 ? -23.267 -9.615 13.943 1.00 96.88 99 ILE A O 1
ATOM 771 N N . ASP A 1 100 ? -22.202 -7.685 14.420 1.00 95.94 100 ASP A N 1
ATOM 772 C CA . ASP A 1 100 ? -21.672 -8.116 15.705 1.00 95.94 100 ASP A CA 1
ATOM 773 C C . ASP A 1 100 ? -21.388 -6.909 16.610 1.00 95.94 100 ASP A C 1
ATOM 775 O O . ASP A 1 100 ? -21.348 -5.750 16.178 1.00 95.94 100 ASP A O 1
ATOM 779 N N . THR A 1 101 ? -21.219 -7.155 17.903 1.00 96.50 101 THR A N 1
ATOM 780 C CA . THR A 1 101 ? -20.805 -6.150 18.879 1.00 96.50 101 THR A CA 1
ATOM 781 C C . THR A 1 101 ? -19.905 -6.777 19.932 1.00 96.50 101 THR A C 1
ATOM 783 O O . THR A 1 101 ? -20.345 -7.561 20.771 1.00 96.50 101 THR A O 1
ATOM 786 N N . LEU A 1 102 ? -18.646 -6.353 19.936 1.00 96.12 102 LEU A N 1
ATOM 787 C CA . LEU A 1 102 ? -17.658 -6.740 20.932 1.00 96.12 102 LEU A CA 1
ATOM 788 C C . LEU A 1 102 ? -17.723 -5.778 22.114 1.00 96.12 102 LEU A C 1
ATOM 790 O O . LEU A 1 102 ? -17.906 -4.571 21.928 1.00 96.12 102 LEU A O 1
ATOM 794 N N . LYS A 1 103 ? -17.533 -6.298 23.328 1.00 95.50 103 LYS A N 1
ATOM 795 C CA . LYS A 1 103 ? -17.352 -5.500 24.544 1.00 95.50 103 LYS A CA 1
ATOM 796 C C . LYS A 1 103 ? -16.251 -6.097 25.409 1.00 95.50 103 LYS A C 1
ATOM 798 O O . LYS A 1 103 ? -16.276 -7.285 25.710 1.00 95.50 103 LYS A O 1
ATOM 803 N N . GLN A 1 104 ? -15.330 -5.250 25.849 1.00 96.44 104 GLN A N 1
ATOM 804 C CA . GLN A 1 104 ? -14.225 -5.603 26.730 1.00 96.44 104 GLN A CA 1
ATOM 805 C C . GLN A 1 104 ? -14.093 -4.553 27.829 1.00 96.44 104 GLN A C 1
ATOM 807 O O . GLN A 1 104 ? -14.141 -3.352 27.567 1.00 96.44 104 GLN A O 1
ATOM 812 N N . GLN A 1 105 ? -13.919 -5.001 29.070 1.00 97.25 105 GLN A N 1
ATOM 813 C CA . GLN A 1 105 ? -13.603 -4.097 30.166 1.00 97.25 105 GLN A CA 1
ATOM 814 C C . GLN A 1 105 ? -12.138 -3.664 30.059 1.00 97.25 105 GLN A C 1
ATOM 816 O O . GLN A 1 105 ? -11.255 -4.491 29.829 1.00 97.25 105 GLN A O 1
ATOM 821 N N . VAL A 1 106 ? -11.883 -2.369 30.226 1.00 97.12 106 VAL A N 1
ATOM 822 C CA . VAL A 1 106 ? -10.549 -1.772 30.141 1.00 97.12 106 VAL A CA 1
ATOM 823 C C . VAL A 1 106 ? -10.291 -0.870 31.342 1.00 97.12 106 VAL A C 1
ATOM 825 O O . VAL A 1 106 ? -11.187 -0.176 31.830 1.00 97.12 106 VAL A O 1
ATOM 828 N N . THR A 1 107 ? -9.041 -0.852 31.796 1.00 96.75 107 THR A N 1
ATOM 829 C CA . THR A 1 107 ? -8.549 0.152 32.741 1.00 96.75 107 THR A CA 1
ATOM 830 C C . THR A 1 107 ? -7.912 1.280 31.939 1.00 96.75 107 THR A C 1
ATOM 832 O O . THR A 1 107 ? -7.013 1.042 31.134 1.00 96.75 107 THR A O 1
ATOM 835 N N . LEU A 1 108 ? -8.396 2.503 32.126 1.00 95.50 108 LEU A N 1
ATOM 836 C CA . LEU A 1 108 ? -7.821 3.705 31.535 1.00 95.50 108 LEU A CA 1
ATOM 837 C C . LEU A 1 108 ? -6.871 4.352 32.537 1.00 95.50 108 LEU A C 1
ATOM 839 O O . LEU A 1 108 ? -7.267 4.588 33.678 1.00 95.50 108 LEU A O 1
ATOM 843 N N . SER A 1 109 ? -5.657 4.660 32.100 1.00 93.69 109 SER A N 1
ATOM 844 C CA . SER A 1 109 ? -4.635 5.377 32.866 1.00 93.69 109 SER A CA 1
ATOM 845 C C . SER A 1 109 ? -4.146 6.592 32.084 1.00 93.69 109 SER A C 1
ATOM 847 O O . SER A 1 109 ? -4.193 6.590 30.854 1.00 93.69 109 SER A O 1
ATOM 849 N N . GLY A 1 110 ? -3.663 7.621 32.786 1.00 93.94 110 GLY A N 1
ATOM 850 C CA . GLY A 1 110 ? -3.087 8.811 32.156 1.00 93.94 110 GLY A CA 1
ATOM 851 C C . GLY A 1 110 ? -1.966 8.471 31.168 1.00 93.94 110 GLY A C 1
ATOM 852 O O . GLY A 1 110 ? -1.116 7.631 31.462 1.00 93.94 110 GLY A O 1
ATOM 853 N N . GLY A 1 111 ? -1.949 9.151 30.021 1.00 94.12 111 GLY A N 1
ATOM 854 C CA . GLY A 1 111 ? -0.996 8.920 28.935 1.00 94.12 111 GLY A CA 1
ATOM 855 C C . GLY A 1 111 ? -1.591 8.157 27.751 1.00 94.12 111 GLY A C 1
ATOM 856 O O . GLY A 1 111 ? -2.809 8.129 27.563 1.00 94.12 111 GLY A O 1
ATOM 857 N N . ASP A 1 112 ? -0.701 7.602 26.929 1.00 95.62 112 ASP A N 1
ATOM 858 C CA . ASP A 1 112 ? -1.041 6.824 25.737 1.00 95.62 112 ASP A CA 1
ATOM 859 C C . ASP A 1 112 ? -1.114 5.331 26.081 1.00 95.62 112 ASP A C 1
ATOM 861 O O . ASP A 1 112 ? -0.252 4.796 26.784 1.00 95.62 112 ASP A O 1
ATOM 865 N N . GLN A 1 113 ? -2.150 4.661 25.594 1.00 95.94 113 GLN A N 1
ATOM 866 C CA . GLN A 1 113 ? -2.362 3.234 25.787 1.00 95.94 113 GLN A CA 1
ATOM 867 C C . GLN A 1 113 ? -2.980 2.616 24.535 1.00 95.94 113 GLN A C 1
ATOM 869 O O . GLN A 1 113 ? -3.821 3.214 23.869 1.00 95.94 113 GLN A O 1
ATOM 874 N N . THR A 1 114 ? -2.594 1.378 24.240 1.00 97.69 114 THR A N 1
ATOM 875 C CA . THR A 1 114 ? -3.156 0.610 23.124 1.00 97.69 114 THR A CA 1
ATOM 876 C C . THR A 1 114 ? -3.911 -0.594 23.663 1.00 97.69 114 THR A C 1
ATOM 878 O O . THR A 1 114 ? -3.403 -1.322 24.516 1.00 97.69 114 THR A O 1
ATOM 881 N N . VAL A 1 115 ? -5.134 -0.790 23.176 1.00 97.69 115 VAL A N 1
ATOM 882 C CA . VAL A 1 115 ? -5.959 -1.963 23.476 1.00 97.69 115 VAL A CA 1
ATOM 883 C C . VAL A 1 115 ? -6.213 -2.720 22.181 1.00 97.69 115 VAL A C 1
ATOM 885 O O . VAL A 1 115 ? -6.643 -2.131 21.193 1.00 97.69 115 VAL A O 1
ATOM 888 N N . GLU A 1 116 ? -5.962 -4.024 22.201 1.00 97.44 116 GLU A N 1
ATOM 889 C CA . GLU A 1 116 ? -6.206 -4.925 21.077 1.00 97.44 116 GLU A CA 1
ATOM 890 C C . GLU A 1 116 ? -7.617 -5.519 21.181 1.00 97.44 116 GLU A C 1
ATOM 892 O O . GLU A 1 116 ? -8.014 -6.018 22.239 1.00 97.44 116 GLU A O 1
ATOM 897 N N . LEU A 1 117 ? -8.364 -5.491 20.080 1.00 97.38 117 LEU A N 1
ATOM 898 C CA . LEU A 1 117 ? -9.583 -6.266 19.879 1.00 97.38 117 LEU A CA 1
ATOM 899 C C . LEU A 1 117 ? -9.338 -7.253 18.741 1.00 97.38 117 LEU A C 1
ATOM 901 O O . LEU A 1 117 ? -8.747 -6.902 17.724 1.00 97.38 117 LEU A O 1
ATOM 905 N N . SER A 1 118 ? -9.805 -8.489 18.884 1.00 96.50 118 SER A N 1
ATOM 906 C CA . SER A 1 118 ? -9.697 -9.490 17.820 1.00 96.50 118 SER A CA 1
ATOM 907 C C . SER A 1 118 ? -11.018 -10.210 17.621 1.00 96.50 118 SER A C 1
ATOM 909 O O . SER A 1 118 ? -11.685 -10.566 18.595 1.00 96.50 118 SER A O 1
ATOM 911 N N . PHE A 1 119 ? -11.410 -10.401 16.364 1.00 96.06 119 PHE A N 1
ATOM 912 C CA . PHE A 1 119 ? -12.684 -11.022 16.014 1.00 96.06 119 PHE A CA 1
ATOM 913 C C . PHE A 1 119 ? -12.643 -11.694 14.644 1.00 96.06 119 PHE A C 1
ATOM 915 O O . PHE A 1 119 ? -11.869 -11.316 13.767 1.00 96.06 119 PHE A O 1
ATOM 922 N N . SER A 1 120 ? -13.499 -12.697 14.459 1.00 95.25 120 SER A N 1
ATOM 923 C CA . SER A 1 120 ? -13.676 -13.375 13.175 1.00 95.25 120 SER A CA 1
ATOM 924 C C . SER A 1 120 ? -14.829 -12.714 12.413 1.00 95.25 120 SER A C 1
ATOM 926 O O . SER A 1 120 ? -15.972 -12.798 12.868 1.00 95.25 120 SER A O 1
ATOM 928 N N . PRO A 1 121 ? -14.572 -12.043 11.279 1.00 91.75 121 PRO A N 1
ATOM 929 C CA . PRO A 1 121 ? -15.625 -11.457 10.471 1.00 91.75 121 PRO A CA 1
ATOM 930 C C . PRO A 1 121 ? -16.432 -12.555 9.757 1.00 91.75 121 PRO A C 1
ATOM 932 O O . PRO A 1 121 ? -15.955 -13.684 9.611 1.00 91.75 121 PRO A O 1
ATOM 935 N N . PRO A 1 122 ? -17.646 -12.255 9.263 1.00 90.31 122 PRO A N 1
ATOM 936 C CA . PRO A 1 122 ? -18.385 -13.218 8.458 1.00 90.31 122 PRO A CA 1
ATOM 937 C C . PRO A 1 122 ? -17.616 -13.591 7.185 1.00 90.31 122 PRO A C 1
ATOM 939 O O . PRO A 1 122 ? -17.072 -12.724 6.504 1.00 90.31 122 PRO A O 1
ATOM 942 N N . GLU A 1 123 ? -17.677 -14.865 6.799 1.00 93.81 123 GLU A N 1
ATOM 943 C CA . GLU A 1 123 ? -16.946 -15.439 5.653 1.00 93.81 123 GLU A CA 1
ATOM 944 C C . GLU A 1 123 ? -17.437 -14.954 4.272 1.00 93.81 123 GLU A C 1
ATOM 946 O O . GLU A 1 123 ? -16.952 -15.394 3.235 1.00 93.81 123 GLU A O 1
ATOM 951 N N . THR A 1 124 ? -18.435 -14.069 4.215 1.00 95.38 124 THR A N 1
ATOM 952 C CA . THR A 1 124 ? -18.994 -13.613 2.937 1.00 95.38 124 THR A CA 1
ATOM 953 C C . THR A 1 124 ? -18.065 -12.611 2.252 1.00 95.38 124 THR A C 1
ATOM 955 O O . THR A 1 124 ? -17.897 -11.501 2.755 1.00 95.38 124 THR A O 1
ATOM 958 N N .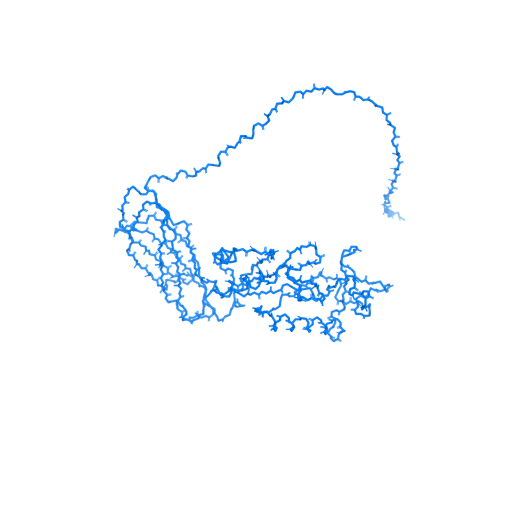 ALA A 1 125 ? -17.566 -12.966 1.066 1.00 96.12 125 ALA A N 1
ATOM 959 C CA . ALA A 1 125 ? -16.803 -12.098 0.171 1.00 96.12 125 ALA A CA 1
ATOM 960 C C . ALA A 1 125 ? -17.493 -11.935 -1.204 1.00 96.12 125 ALA A C 1
ATOM 962 O O . ALA A 1 125 ? -18.237 -12.824 -1.631 1.00 96.12 125 ALA A O 1
ATOM 963 N N . PRO A 1 126 ? -17.259 -10.818 -1.921 1.00 97.69 126 PRO A N 1
ATOM 964 C CA . PRO A 1 126 ? -16.610 -9.599 -1.441 1.00 97.69 126 PRO A CA 1
ATOM 965 C C . PRO A 1 126 ? -17.563 -8.782 -0.558 1.00 97.69 126 PRO A C 1
ATOM 967 O O . PRO A 1 126 ? -18.737 -8.598 -0.898 1.00 97.69 126 PRO A O 1
ATOM 970 N N . ARG A 1 127 ? -17.070 -8.264 0.570 1.00 97.75 127 ARG A N 1
ATOM 971 C CA . ARG A 1 127 ? -17.879 -7.422 1.457 1.00 97.75 127 ARG A CA 1
ATOM 972 C C . ARG A 1 127 ? -17.033 -6.465 2.292 1.00 97.75 127 ARG A C 1
ATOM 974 O O . ARG A 1 127 ? -16.050 -6.877 2.892 1.00 97.75 127 ARG A O 1
ATOM 981 N N . GLY A 1 128 ? -17.475 -5.213 2.376 1.00 98.06 128 GLY A N 1
ATOM 982 C CA . GLY A 1 128 ? -16.943 -4.220 3.310 1.00 98.06 128 GLY A CA 1
ATOM 983 C C . GLY A 1 128 ? -17.803 -4.094 4.567 1.00 98.06 128 GLY A C 1
ATOM 984 O O . GLY A 1 128 ? -19.031 -4.268 4.516 1.00 98.06 128 GLY A O 1
ATOM 985 N N . TYR A 1 129 ? -17.153 -3.764 5.677 1.00 98.38 129 TYR A N 1
ATOM 986 C CA . TYR A 1 129 ? -17.763 -3.600 6.991 1.00 98.38 129 TYR A CA 1
ATOM 987 C C . TYR A 1 129 ? -17.288 -2.307 7.655 1.00 98.38 129 TYR A C 1
ATOM 989 O O . TYR A 1 129 ? -16.128 -1.916 7.528 1.00 98.38 129 TYR A O 1
ATOM 997 N N . GLY A 1 130 ? -18.188 -1.655 8.387 1.00 98.25 130 GLY A N 1
ATOM 998 C CA . GLY A 1 130 ? -17.850 -0.562 9.292 1.00 98.25 130 GLY A CA 1
ATOM 999 C C . GLY A 1 130 ? -17.563 -1.085 10.697 1.00 98.25 130 GLY A C 1
ATOM 1000 O O . GLY A 1 130 ? -18.153 -2.078 11.125 1.00 98.25 130 GLY A O 1
ATOM 1001 N N . ILE A 1 131 ? -16.685 -0.398 11.425 1.00 98.31 131 ILE A N 1
ATOM 1002 C CA . ILE A 1 131 ? -16.446 -0.605 12.854 1.00 98.31 131 ILE A CA 1
ATOM 1003 C C . ILE A 1 131 ? -16.648 0.733 13.562 1.00 98.31 131 ILE A C 1
ATOM 1005 O O . ILE A 1 131 ? -15.859 1.655 13.373 1.00 98.31 131 ILE A O 1
ATOM 1009 N N . ASP A 1 132 ? -17.669 0.828 14.411 1.00 98.44 132 ASP A N 1
ATOM 1010 C CA . ASP A 1 132 ? -17.839 1.950 15.334 1.00 98.44 132 ASP A CA 1
ATOM 1011 C C . ASP A 1 132 ? -17.302 1.563 16.711 1.00 98.44 132 ASP A C 1
ATOM 1013 O O . ASP A 1 132 ? -17.871 0.707 17.392 1.00 98.44 132 ASP A O 1
ATOM 1017 N N . VAL A 1 133 ? -16.225 2.216 17.138 1.00 98.56 133 VAL A N 1
ATOM 1018 C CA . VAL A 1 133 ? -15.612 2.016 18.450 1.00 98.56 133 VAL A CA 1
ATOM 1019 C C . VAL A 1 133 ? -16.109 3.083 19.424 1.00 98.56 133 VAL A C 1
ATOM 1021 O O . VAL A 1 133 ? -16.215 4.275 19.101 1.00 98.56 133 VAL A O 1
ATOM 1024 N N . ALA A 1 134 ? -16.426 2.667 20.645 1.00 98.38 134 ALA A N 1
ATOM 1025 C CA . ALA A 1 134 ? -16.807 3.564 21.724 1.00 98.38 134 ALA A CA 1
ATOM 1026 C C . ALA A 1 134 ? -16.195 3.129 23.054 1.00 98.38 134 ALA A C 1
ATOM 1028 O O . ALA A 1 134 ? -16.184 1.945 23.387 1.00 98.38 134 ALA A O 1
ATOM 1029 N N . ILE A 1 135 ? -15.738 4.115 23.826 1.00 98.06 135 ILE A N 1
ATOM 1030 C CA . ILE A 1 135 ? -15.408 3.943 25.241 1.00 98.06 135 ILE A CA 1
ATOM 1031 C C . ILE A 1 135 ? -16.617 4.424 26.038 1.00 98.06 135 ILE A C 1
ATOM 1033 O O . ILE A 1 135 ? -17.071 5.551 25.842 1.00 98.06 135 ILE A O 1
ATOM 1037 N N . GLU A 1 136 ? -17.133 3.587 26.928 1.00 97.00 136 GLU A N 1
ATOM 1038 C CA . GLU A 1 136 ? -18.353 3.818 27.699 1.00 97.00 136 GLU A CA 1
ATOM 1039 C C . GLU A 1 136 ? -18.086 3.646 29.201 1.00 97.00 136 GLU A C 1
ATOM 1041 O O . GLU A 1 136 ? -17.232 2.863 29.624 1.00 97.00 136 GLU A O 1
ATOM 1046 N N . THR A 1 137 ? -18.823 4.369 30.038 1.00 93.94 137 THR A N 1
ATOM 1047 C CA . THR A 1 137 ? -18.888 4.102 31.481 1.00 93.94 137 THR A CA 1
ATOM 1048 C C . THR A 1 137 ? -19.727 2.853 31.780 1.00 93.94 137 THR A C 1
ATOM 1050 O O . THR A 1 137 ? -20.421 2.321 30.914 1.00 93.94 137 THR A O 1
ATOM 1053 N N . ALA A 1 138 ? -19.706 2.382 33.032 1.00 89.44 138 ALA A N 1
ATOM 1054 C CA . ALA A 1 138 ? -20.509 1.232 33.463 1.00 89.44 138 ALA A CA 1
ATOM 1055 C C . ALA A 1 138 ? -22.032 1.449 33.324 1.00 89.44 138 ALA A C 1
ATOM 1057 O O . ALA A 1 138 ? -22.768 0.489 33.120 1.00 89.44 138 ALA A O 1
ATOM 1058 N N . ASP A 1 139 ? -22.499 2.695 33.412 1.00 90.25 139 ASP A N 1
ATOM 1059 C CA . ASP A 1 139 ? -23.890 3.111 33.191 1.00 90.25 139 ASP A CA 1
ATOM 1060 C C . ASP A 1 139 ? -24.211 3.433 31.716 1.00 90.25 139 ASP A C 1
ATOM 1062 O O . ASP A 1 139 ? -25.337 3.814 31.402 1.00 90.25 139 ASP A O 1
ATOM 1066 N N . GLY A 1 140 ? -23.255 3.236 30.799 1.00 88.25 140 GLY A N 1
ATOM 1067 C CA . GLY A 1 140 ? -23.460 3.344 29.351 1.00 88.25 140 GLY A CA 1
ATOM 1068 C C . GLY A 1 140 ? -23.290 4.748 28.765 1.00 88.25 140 GLY A C 1
ATOM 1069 O O . GLY A 1 140 ? -23.640 4.970 27.606 1.00 88.25 140 GLY A O 1
ATOM 1070 N N . ALA A 1 141 ? -22.753 5.711 29.519 1.00 93.69 141 ALA A N 1
ATOM 1071 C CA . ALA A 1 141 ? -22.437 7.029 28.978 1.00 93.69 141 ALA A CA 1
ATOM 1072 C C . ALA A 1 141 ? -21.182 6.956 28.094 1.00 93.69 141 ALA A C 1
ATOM 1074 O O . ALA A 1 141 ? -20.126 6.484 28.523 1.00 93.69 141 ALA A O 1
ATOM 1075 N N . ARG A 1 142 ? -21.282 7.448 26.854 1.00 95.62 142 ARG A N 1
ATOM 1076 C CA . ARG A 1 142 ? -20.155 7.478 25.912 1.00 95.62 142 ARG A CA 1
ATOM 1077 C C . ARG A 1 142 ? -19.127 8.528 26.338 1.00 95.62 142 ARG A C 1
ATOM 1079 O O . ARG A 1 142 ? -19.452 9.706 26.448 1.00 95.62 142 ARG A O 1
ATOM 1086 N N . LEU A 1 143 ? -17.886 8.090 26.529 1.00 95.62 143 LEU A N 1
ATOM 1087 C CA . LEU A 1 143 ? -16.726 8.919 26.862 1.00 95.62 143 LEU A CA 1
ATOM 1088 C C . LEU A 1 143 ? -15.942 9.332 25.614 1.00 95.62 143 LEU A C 1
ATOM 1090 O O . LEU A 1 143 ? -15.507 10.473 25.517 1.00 95.62 143 LEU A O 1
ATOM 1094 N N . ALA A 1 144 ? -15.779 8.414 24.659 1.00 97.38 144 ALA A N 1
ATOM 1095 C CA . ALA A 1 144 ? -15.065 8.660 23.409 1.00 97.38 144 ALA A CA 1
ATOM 1096 C C . ALA A 1 144 ? -15.613 7.790 22.272 1.00 97.38 144 ALA A C 1
ATOM 1098 O O . ALA A 1 144 ? -16.352 6.822 22.492 1.00 97.38 144 ALA A O 1
ATOM 1099 N N . GLY A 1 145 ? -15.257 8.142 21.039 1.00 97.75 145 GLY A N 1
ATOM 1100 C CA . GLY A 1 145 ? -15.725 7.449 19.853 1.00 97.75 145 GLY A CA 1
ATOM 1101 C C . GLY A 1 145 ? -14.846 7.672 18.635 1.00 97.75 145 GLY A C 1
ATOM 1102 O O . GLY A 1 145 ? -14.384 8.786 18.419 1.00 97.75 145 GLY A O 1
ATOM 1103 N N . ALA A 1 146 ? -14.664 6.624 17.841 1.00 98.44 146 ALA A N 1
ATOM 1104 C CA . ALA A 1 146 ? -14.003 6.669 16.544 1.00 98.44 146 ALA A CA 1
ATOM 1105 C C . ALA A 1 146 ? -14.568 5.555 15.659 1.00 98.44 146 ALA A C 1
ATOM 1107 O O . ALA A 1 146 ? -15.158 4.605 16.176 1.00 98.44 146 ALA A O 1
ATOM 1108 N N . SER A 1 147 ? -14.374 5.660 14.348 1.00 98.31 147 SER A N 1
ATOM 1109 C CA . SER A 1 147 ? -14.819 4.632 13.409 1.00 98.31 147 SER A CA 1
ATOM 1110 C C . SER A 1 147 ? -13.717 4.300 12.413 1.00 98.31 147 SER A C 1
ATOM 1112 O O . SER A 1 147 ? -12.907 5.156 12.058 1.00 98.31 147 SER A O 1
ATOM 1114 N N . THR A 1 148 ? -13.693 3.052 11.966 1.00 98.44 148 THR A N 1
ATOM 1115 C CA . THR A 1 148 ? -12.832 2.560 10.886 1.00 98.44 148 THR A CA 1
ATOM 1116 C C . THR A 1 148 ? -13.613 1.546 10.047 1.00 98.44 148 THR A C 1
ATOM 1118 O O . THR A 1 148 ? -14.815 1.359 10.252 1.00 98.44 148 THR A O 1
ATOM 1121 N N . ALA A 1 149 ? -12.959 0.911 9.084 1.00 98.00 149 ALA A N 1
ATOM 1122 C CA . ALA A 1 149 ? -13.548 -0.108 8.235 1.00 98.00 149 ALA A CA 1
ATOM 1123 C C . ALA A 1 149 ? -12.578 -1.273 8.027 1.00 98.00 149 ALA A C 1
ATOM 1125 O O . ALA A 1 149 ? -11.394 -1.194 8.344 1.00 98.00 149 ALA A O 1
ATOM 1126 N N . PHE A 1 150 ? -13.094 -2.361 7.473 1.00 98.00 150 PHE A N 1
ATOM 1127 C CA . PHE A 1 150 ? -12.280 -3.426 6.905 1.00 98.00 150 PHE A CA 1
ATOM 1128 C C . PHE A 1 150 ? -13.056 -4.123 5.789 1.00 98.00 150 PHE A C 1
ATOM 1130 O O . PHE A 1 150 ? -14.288 -4.067 5.740 1.00 98.00 150 PHE A O 1
ATOM 1137 N N . ASP A 1 151 ? -12.327 -4.812 4.918 1.00 98.12 151 ASP A N 1
ATOM 1138 C CA . ASP A 1 151 ? -12.910 -5.613 3.849 1.00 98.12 151 ASP A CA 1
ATOM 1139 C C . ASP A 1 151 ? -12.599 -7.095 4.031 1.00 98.12 151 ASP A C 1
ATOM 1141 O O . ASP A 1 151 ? -11.494 -7.458 4.430 1.00 98.12 151 ASP A O 1
ATOM 1145 N N . VAL A 1 152 ? -13.556 -7.936 3.638 1.00 98.31 152 VAL A N 1
ATOM 1146 C CA . VAL A 1 152 ? -13.363 -9.366 3.397 1.00 98.31 152 VAL A CA 1
ATOM 1147 C C . VAL A 1 152 ? -13.433 -9.616 1.889 1.00 98.31 152 VAL A C 1
ATOM 1149 O O . VAL A 1 152 ? -14.496 -9.447 1.281 1.00 98.31 152 VAL A O 1
ATOM 1152 N N . LEU A 1 153 ? -12.306 -9.978 1.271 1.00 98.12 153 LEU A N 1
ATOM 1153 C CA . LEU A 1 153 ? -12.143 -10.163 -0.178 1.00 98.12 153 LEU A CA 1
ATOM 1154 C C . LEU A 1 153 ? -11.428 -11.488 -0.480 1.00 98.12 153 LEU A C 1
ATOM 1156 O O . LEU A 1 153 ? -10.533 -11.909 0.244 1.00 98.12 153 LEU A O 1
ATOM 1160 N N . ASP A 1 154 ? -11.741 -12.108 -1.615 1.00 97.69 154 ASP A N 1
ATOM 1161 C CA . ASP A 1 154 ? -10.949 -13.222 -2.158 1.00 97.69 154 ASP A CA 1
ATOM 1162 C C . ASP A 1 154 ? -9.651 -12.718 -2.798 1.00 97.69 154 ASP A C 1
ATOM 1164 O O . ASP A 1 154 ? -8.642 -13.414 -2.829 1.00 97.69 154 ASP A O 1
ATOM 1168 N N . ARG A 1 155 ? -9.688 -11.503 -3.355 1.00 97.44 155 ARG A N 1
ATOM 1169 C CA . ARG A 1 155 ? -8.561 -10.855 -4.030 1.00 97.44 155 ARG A CA 1
ATOM 1170 C C . ARG A 1 155 ? -8.704 -9.342 -3.974 1.00 97.44 155 ARG A C 1
ATOM 1172 O O . ARG A 1 155 ? -9.802 -8.815 -4.160 1.00 97.44 155 ARG A O 1
ATOM 1179 N N . TRP A 1 156 ? -7.585 -8.635 -3.831 1.00 97.94 156 TRP A N 1
ATOM 1180 C CA . TRP A 1 156 ? -7.558 -7.169 -3.744 1.00 97.94 156 TRP A CA 1
ATOM 1181 C C . TRP A 1 156 ? -8.252 -6.478 -4.936 1.00 97.94 156 TRP A C 1
ATOM 1183 O O . TRP A 1 156 ? -8.914 -5.454 -4.773 1.00 97.94 156 TRP A O 1
ATOM 1193 N N . THR A 1 157 ? -8.190 -7.085 -6.129 1.00 97.81 157 THR A N 1
ATOM 1194 C CA . THR A 1 157 ? -8.807 -6.564 -7.364 1.00 97.81 157 THR A CA 1
ATOM 1195 C C . THR A 1 157 ? -10.337 -6.491 -7.328 1.00 97.81 157 THR A C 1
ATOM 1197 O O . THR A 1 157 ? -10.925 -5.852 -8.198 1.00 97.81 157 THR A O 1
ATOM 1200 N N . GLN A 1 158 ? -11.004 -7.103 -6.340 1.00 98.19 158 GLN A N 1
ATOM 1201 C CA . GLN A 1 158 ? -12.447 -6.931 -6.128 1.00 98.19 158 GLN A CA 1
ATOM 1202 C C . GLN A 1 158 ? -12.804 -5.528 -5.603 1.00 98.19 158 GLN A C 1
ATOM 1204 O O . GLN A 1 158 ? -13.908 -5.057 -5.867 1.00 98.19 158 GLN A O 1
ATOM 1209 N N . SER A 1 159 ? -11.898 -4.866 -4.873 1.00 97.62 159 SER A N 1
ATOM 1210 C CA . SER A 1 159 ? -12.110 -3.531 -4.293 1.00 97.62 159 SER A CA 1
ATOM 1211 C C . SER A 1 159 ? -10.772 -2.782 -4.182 1.00 97.62 159 SER A C 1
ATOM 1213 O O . SER A 1 159 ? -10.220 -2.650 -3.087 1.00 97.62 159 SER A O 1
ATOM 1215 N N . PRO A 1 160 ? -10.182 -2.342 -5.309 1.00 98.00 160 PRO A N 1
ATOM 1216 C CA . PRO A 1 160 ? -8.845 -1.763 -5.304 1.00 98.00 160 PRO A CA 1
ATOM 1217 C C . PRO A 1 160 ? -8.833 -0.378 -4.646 1.00 98.00 160 PRO A C 1
ATOM 1219 O O . PRO A 1 160 ? -9.549 0.536 -5.059 1.00 98.00 160 PRO A O 1
ATOM 1222 N N . ARG A 1 161 ? -7.960 -0.206 -3.654 1.00 98.56 161 ARG A N 1
ATOM 1223 C CA . ARG A 1 161 ? -7.573 1.079 -3.060 1.00 98.56 161 ARG A CA 1
ATOM 1224 C C . ARG A 1 161 ? -6.083 1.245 -3.285 1.00 98.56 161 ARG A C 1
ATOM 1226 O O . ARG A 1 161 ? -5.269 0.695 -2.548 1.00 98.56 161 ARG A O 1
ATOM 1233 N N . TYR A 1 162 ? -5.762 1.937 -4.368 1.00 98.56 162 TYR A N 1
ATOM 1234 C CA . TYR A 1 162 ? -4.433 1.929 -4.961 1.00 98.56 162 TYR A CA 1
ATOM 1235 C C . TYR A 1 162 ? -3.624 3.142 -4.489 1.00 98.56 162 TYR A C 1
ATOM 1237 O O . TYR A 1 162 ? -4.021 4.282 -4.732 1.00 98.56 162 TYR A O 1
ATOM 1245 N N . GLY A 1 163 ? -2.509 2.895 -3.803 1.00 98.38 163 GLY A N 1
ATOM 1246 C CA . GLY A 1 163 ? -1.524 3.908 -3.422 1.00 98.38 163 GLY A CA 1
ATOM 1247 C C . GLY A 1 163 ? -0.247 3.809 -4.255 1.00 98.38 163 GLY A C 1
ATOM 1248 O O . GLY A 1 163 ? -0.189 3.081 -5.248 1.00 98.38 163 GLY A O 1
ATOM 1249 N N . PHE A 1 164 ? 0.798 4.515 -3.827 1.00 98.50 164 PHE A N 1
ATOM 1250 C CA . PHE A 1 164 ? 2.114 4.448 -4.455 1.00 98.50 164 PHE A CA 1
ATOM 1251 C C . PHE A 1 164 ? 3.245 4.634 -3.439 1.00 98.50 164 PHE A C 1
ATOM 1253 O O . PHE A 1 164 ? 3.050 5.209 -2.368 1.00 98.50 164 PHE A O 1
ATOM 1260 N N . VAL A 1 165 ? 4.433 4.171 -3.817 1.00 98.56 165 VAL A N 1
ATOM 1261 C CA . VAL A 1 165 ? 5.722 4.477 -3.186 1.00 98.56 165 VAL A CA 1
ATOM 1262 C C . VAL A 1 165 ? 6.705 4.910 -4.274 1.00 98.56 165 VAL A C 1
ATOM 1264 O O . VAL A 1 165 ? 6.644 4.407 -5.394 1.00 98.56 165 VAL A O 1
ATOM 1267 N N . SER A 1 166 ? 7.583 5.865 -3.968 1.00 97.62 166 SER A N 1
ATOM 1268 C CA . SER A 1 166 ? 8.460 6.500 -4.971 1.00 97.62 166 SER A CA 1
ATOM 1269 C C . SER A 1 166 ? 9.889 6.774 -4.489 1.00 97.62 166 SER A C 1
ATOM 1271 O O . SER A 1 166 ? 10.666 7.404 -5.208 1.00 97.62 166 SER A O 1
ATOM 1273 N N . ASP A 1 167 ? 10.218 6.365 -3.262 1.00 97.31 167 ASP A N 1
ATOM 1274 C CA . ASP A 1 167 ? 11.544 6.529 -2.665 1.00 97.31 167 ASP A CA 1
ATOM 1275 C C . ASP A 1 167 ? 12.134 5.159 -2.323 1.00 97.31 167 ASP A C 1
ATOM 1277 O O . ASP A 1 167 ? 11.590 4.415 -1.497 1.00 97.31 167 ASP A O 1
ATOM 1281 N N . PHE A 1 168 ? 13.244 4.845 -2.987 1.00 98.38 168 PHE A N 1
ATOM 1282 C CA . PHE A 1 168 ? 13.954 3.575 -2.883 1.00 98.38 168 PHE A CA 1
ATOM 1283 C C . PHE A 1 168 ? 15.433 3.778 -2.559 1.00 98.38 168 PHE A C 1
ATOM 1285 O O . PHE A 1 168 ? 16.264 2.962 -2.954 1.00 98.38 168 PHE A O 1
ATOM 1292 N N . GLN A 1 169 ? 15.778 4.872 -1.874 1.00 97.88 169 GLN A N 1
ATOM 1293 C CA . GLN A 1 169 ? 17.162 5.140 -1.497 1.00 97.88 169 GLN A CA 1
ATOM 1294 C C . GLN A 1 169 ? 17.778 3.977 -0.694 1.00 97.88 169 GLN A C 1
ATOM 1296 O O . GLN A 1 169 ? 17.080 3.307 0.081 1.00 97.88 169 GLN A O 1
ATOM 1301 N N . PRO A 1 170 ? 19.090 3.727 -0.848 1.00 98.06 170 PRO A N 1
ATOM 1302 C CA . PRO A 1 170 ? 19.792 2.728 -0.051 1.00 98.06 170 PRO A CA 1
ATOM 1303 C C . PRO A 1 170 ? 19.719 3.041 1.447 1.00 98.06 170 PRO A C 1
ATOM 1305 O O . PRO A 1 170 ? 19.872 4.185 1.869 1.00 98.06 170 PRO A O 1
ATOM 1308 N N . GLY A 1 171 ? 19.522 2.007 2.267 1.00 96.19 171 GLY A N 1
ATOM 1309 C CA . GLY A 1 171 ? 19.518 2.143 3.727 1.00 96.19 171 GLY A CA 1
ATOM 1310 C C . GLY A 1 171 ? 18.230 2.718 4.323 1.00 96.19 171 GLY A C 1
ATOM 1311 O O . GLY A 1 171 ? 18.228 3.089 5.495 1.00 96.19 171 GLY A O 1
ATOM 1312 N N . ARG A 1 172 ? 17.138 2.779 3.554 1.00 96.94 172 ARG A N 1
ATOM 1313 C CA . ARG A 1 172 ? 15.794 3.077 4.064 1.00 96.94 172 ARG A CA 1
ATOM 1314 C C . ARG A 1 172 ? 15.364 2.024 5.103 1.00 96.94 172 ARG A C 1
ATOM 1316 O O . ARG A 1 172 ? 15.509 0.830 4.859 1.00 96.94 172 ARG A O 1
ATOM 1323 N N . LEU A 1 173 ? 14.839 2.460 6.256 1.00 95.75 173 LEU A N 1
ATOM 1324 C CA . LEU A 1 173 ? 14.520 1.584 7.405 1.00 95.75 173 LEU A CA 1
ATOM 1325 C C . LEU A 1 173 ? 13.039 1.591 7.824 1.00 95.75 173 LEU A C 1
ATOM 1327 O O . LEU A 1 173 ? 12.653 0.849 8.722 1.00 95.75 173 LEU A O 1
ATOM 1331 N N . ASP A 1 174 ? 12.208 2.420 7.201 1.00 97.62 174 ASP A N 1
ATOM 1332 C CA . ASP A 1 174 ? 10.819 2.694 7.590 1.00 97.62 174 ASP A CA 1
ATOM 1333 C C . ASP A 1 174 ? 9.789 1.902 6.762 1.00 97.62 174 ASP A C 1
ATOM 1335 O O . ASP A 1 174 ? 8.617 2.275 6.718 1.00 97.62 174 ASP A O 1
ATOM 1339 N N . SER A 1 175 ? 10.184 0.808 6.096 1.00 97.81 175 SER A N 1
ATOM 1340 C CA . SER A 1 175 ? 9.274 0.014 5.252 1.00 97.81 175 SER A CA 1
ATOM 1341 C C . SER A 1 175 ? 8.042 -0.467 6.025 1.00 97.81 175 SER A C 1
ATOM 1343 O O . SER A 1 175 ? 6.920 -0.298 5.554 1.00 97.81 175 SER A O 1
ATOM 1345 N N . THR A 1 176 ? 8.217 -0.991 7.242 1.00 97.06 176 THR A N 1
ATOM 1346 C CA . THR A 1 176 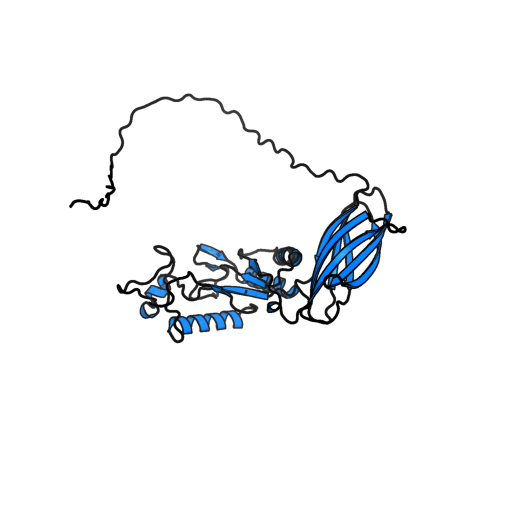? 7.099 -1.447 8.087 1.00 97.06 176 THR A CA 1
ATOM 1347 C C . THR A 1 176 ? 6.181 -0.297 8.502 1.00 97.06 176 THR A C 1
ATOM 1349 O O . THR A 1 176 ? 4.967 -0.405 8.337 1.00 97.06 176 THR A O 1
ATOM 1352 N N . GLU A 1 177 ? 6.746 0.817 8.979 1.00 97.50 177 GLU A N 1
ATOM 1353 C CA . GLU A 1 177 ? 5.987 2.010 9.390 1.00 97.50 177 GLU A CA 1
ATOM 1354 C C . GLU A 1 177 ? 5.217 2.618 8.205 1.00 97.50 177 GLU A C 1
ATOM 1356 O O . GLU A 1 177 ? 4.060 3.024 8.325 1.00 97.50 177 GLU A O 1
ATOM 1361 N N . THR A 1 178 ? 5.820 2.604 7.015 1.00 98.00 178 THR A N 1
ATOM 1362 C CA . THR A 1 178 ? 5.166 3.031 5.775 1.00 98.00 178 THR A CA 1
ATOM 1363 C C . THR A 1 178 ? 3.906 2.207 5.512 1.00 98.00 178 THR A C 1
ATOM 1365 O O . THR A 1 178 ? 2.846 2.770 5.228 1.00 98.00 178 THR A O 1
ATOM 1368 N N . MET A 1 179 ? 3.979 0.880 5.650 1.00 98.06 179 MET A N 1
ATOM 1369 C CA . MET A 1 179 ? 2.818 0.014 5.419 1.00 98.06 179 MET A CA 1
ATOM 1370 C C . MET A 1 179 ? 1.787 0.093 6.558 1.00 98.06 179 MET A C 1
ATOM 1372 O O . MET A 1 179 ? 0.588 -0.067 6.315 1.00 98.06 179 MET A O 1
ATOM 1376 N N . GLU A 1 180 ? 2.201 0.423 7.785 1.00 96.19 180 GLU A N 1
ATOM 1377 C CA . GLU A 1 180 ? 1.290 0.786 8.886 1.00 96.19 180 GLU A CA 1
ATOM 1378 C C . GLU A 1 180 ? 0.461 2.019 8.543 1.00 96.19 180 GLU A C 1
ATOM 1380 O O . GLU A 1 180 ? -0.765 2.001 8.661 1.00 96.19 180 GLU A O 1
ATOM 1385 N N . ILE A 1 181 ? 1.108 3.075 8.045 1.00 96.56 181 ILE A N 1
ATOM 1386 C CA . ILE A 1 181 ? 0.419 4.288 7.597 1.00 96.56 181 ILE A CA 1
ATOM 1387 C C . ILE A 1 181 ? -0.580 3.952 6.484 1.00 96.56 181 ILE A C 1
ATOM 1389 O O . ILE A 1 181 ? -1.729 4.386 6.536 1.00 96.56 181 ILE A O 1
ATOM 1393 N N . LEU A 1 182 ? -0.167 3.169 5.487 1.00 97.94 182 LEU A N 1
ATOM 1394 C CA . LEU A 1 182 ? -1.002 2.840 4.329 1.00 97.94 182 LEU A CA 1
ATOM 1395 C C . LEU A 1 182 ? -2.208 1.960 4.688 1.00 97.94 182 LEU A C 1
ATOM 1397 O O . LEU A 1 182 ? -3.304 2.174 4.162 1.00 97.94 182 LEU A O 1
ATOM 1401 N N . THR A 1 183 ? -2.051 1.030 5.632 1.00 96.75 183 THR A N 1
ATOM 1402 C CA . THR A 1 183 ? -3.165 0.206 6.134 1.00 96.75 183 THR A CA 1
ATOM 1403 C C . THR A 1 183 ? -4.206 1.008 6.912 1.00 96.75 183 THR A C 1
ATOM 1405 O O . THR A 1 183 ? -5.382 0.651 6.849 1.00 96.75 183 THR A O 1
ATOM 1408 N N . ARG A 1 184 ? -3.855 2.148 7.534 1.00 94.81 184 ARG A N 1
ATOM 1409 C CA . ARG A 1 184 ? -4.861 3.078 8.104 1.00 94.81 184 ARG A CA 1
ATOM 1410 C C . ARG A 1 184 ? -5.818 3.642 7.064 1.00 94.81 184 ARG A C 1
ATOM 1412 O O . ARG A 1 184 ? -6.958 3.958 7.385 1.00 94.81 184 ARG A O 1
ATOM 1419 N N . TYR A 1 185 ? -5.353 3.773 5.825 1.00 96.56 185 TYR A N 1
ATOM 1420 C CA . TYR A 1 185 ? -6.168 4.184 4.682 1.00 96.56 185 TYR A CA 1
ATOM 1421 C C . TYR A 1 185 ? -6.723 2.988 3.899 1.00 96.56 185 TYR A C 1
ATOM 1423 O O . TYR A 1 185 ? -7.329 3.165 2.842 1.00 96.56 185 TYR A O 1
ATOM 1431 N N . HIS A 1 186 ? -6.516 1.771 4.410 1.00 98.00 186 HIS A N 1
ATOM 1432 C CA . HIS A 1 186 ? -6.929 0.509 3.805 1.00 98.00 186 HIS A CA 1
ATOM 1433 C C . HIS A 1 186 ? -6.357 0.289 2.394 1.00 98.00 186 HIS A C 1
ATOM 1435 O O . HIS A 1 186 ? -6.955 -0.429 1.594 1.00 98.00 186 HIS A O 1
ATOM 1441 N N . VAL A 1 187 ? -5.219 0.906 2.058 1.00 98.75 187 VAL A N 1
ATOM 1442 C CA . VAL A 1 187 ? -4.564 0.732 0.752 1.00 98.75 187 VAL A CA 1
ATOM 1443 C C . VAL A 1 187 ? -4.169 -0.731 0.581 1.00 98.75 187 VAL A C 1
ATOM 1445 O O . VAL A 1 187 ? -3.407 -1.243 1.391 1.00 98.75 187 VAL A O 1
ATOM 1448 N N . ASN A 1 188 ? -4.686 -1.399 -0.454 1.00 98.62 188 ASN A N 1
ATOM 1449 C CA . ASN A 1 188 ? -4.494 -2.838 -0.695 1.00 98.62 188 ASN A CA 1
ATOM 1450 C C . ASN A 1 188 ? -3.714 -3.157 -1.980 1.00 98.62 188 ASN A C 1
ATOM 1452 O O . ASN A 1 188 ? -3.502 -4.326 -2.298 1.00 98.62 188 ASN A O 1
ATOM 1456 N N . ALA A 1 189 ? -3.263 -2.129 -2.696 1.00 98.75 189 ALA A N 1
ATOM 1457 C CA . ALA A 1 189 ? -2.283 -2.251 -3.763 1.00 98.75 189 ALA A CA 1
ATOM 1458 C C . ALA A 1 189 ? -1.398 -1.004 -3.823 1.00 98.75 189 ALA A C 1
ATOM 1460 O O . ALA A 1 189 ? -1.859 0.104 -3.537 1.00 98.75 189 ALA A O 1
ATOM 1461 N N . LEU A 1 190 ? -0.140 -1.171 -4.225 1.00 98.62 190 LEU A N 1
ATOM 1462 C CA . LEU A 1 190 ? 0.852 -0.107 -4.325 1.00 98.62 190 LEU A CA 1
ATOM 1463 C C . LEU A 1 190 ? 1.550 -0.123 -5.668 1.00 98.62 190 LEU A C 1
ATOM 1465 O O . LEU A 1 190 ? 2.095 -1.137 -6.092 1.00 98.62 190 LEU A O 1
ATOM 1469 N N . GLN A 1 191 ? 1.543 1.027 -6.329 1.00 98.81 191 GLN A N 1
ATOM 1470 C CA . GLN A 1 191 ? 2.412 1.279 -7.461 1.00 98.81 191 GLN A CA 1
ATOM 1471 C C . GLN A 1 191 ? 3.812 1.620 -6.943 1.00 98.81 191 GLN A C 1
ATOM 1473 O O . GLN A 1 191 ? 3.980 2.547 -6.153 1.00 98.81 191 GLN A O 1
ATOM 1478 N N . PHE A 1 192 ? 4.819 0.895 -7.407 1.00 98.81 192 PHE A N 1
ATOM 1479 C CA . PHE A 1 192 ? 6.219 1.222 -7.166 1.00 98.81 192 PHE A CA 1
ATOM 1480 C C . PHE A 1 192 ? 6.670 2.105 -8.322 1.00 98.81 192 PHE A C 1
ATOM 1482 O O . PHE A 1 192 ? 6.906 1.608 -9.419 1.00 98.81 192 PHE A O 1
ATOM 1489 N N . TYR A 1 193 ? 6.668 3.419 -8.112 1.00 98.50 193 TYR A N 1
ATOM 1490 C CA . TYR A 1 193 ? 6.833 4.414 -9.170 1.00 98.50 193 TYR A CA 1
ATOM 1491 C C . TYR A 1 193 ? 8.306 4.773 -9.381 1.00 98.50 193 TYR A C 1
ATOM 1493 O O . TYR A 1 193 ? 8.968 5.196 -8.436 1.00 98.50 193 TYR A O 1
ATOM 1501 N N . ASP A 1 194 ? 8.801 4.647 -10.615 1.00 96.94 194 ASP A N 1
ATOM 1502 C CA . ASP A 1 194 ? 10.212 4.836 -10.982 1.00 96.94 194 ASP A CA 1
ATOM 1503 C C . ASP A 1 194 ? 11.179 4.050 -10.073 1.00 96.94 194 ASP A C 1
ATOM 1505 O O . ASP A 1 194 ? 12.112 4.596 -9.488 1.00 96.94 194 ASP A O 1
ATOM 1509 N N . TRP A 1 195 ? 10.915 2.755 -9.913 1.00 98.38 195 TRP A N 1
ATOM 1510 C CA . TRP A 1 195 ? 11.708 1.830 -9.095 1.00 98.38 195 TRP A CA 1
ATOM 1511 C C . TRP A 1 195 ? 12.819 1.124 -9.878 1.00 98.38 195 TRP A C 1
ATOM 1513 O O . TRP A 1 195 ? 13.569 0.363 -9.292 1.00 98.38 195 TRP A O 1
ATOM 1523 N N . MET A 1 196 ? 12.847 1.257 -11.201 1.00 98.00 196 MET A N 1
ATOM 1524 C CA . MET A 1 196 ? 13.617 0.397 -12.099 1.00 98.00 196 MET A CA 1
ATOM 1525 C C . MET A 1 196 ? 14.955 1.017 -12.514 1.00 98.00 196 MET A C 1
ATOM 1527 O O . MET A 1 196 ? 15.135 2.235 -12.462 1.00 98.00 196 MET A O 1
ATOM 1531 N N . TYR A 1 197 ? 15.878 0.188 -13.012 1.00 97.88 197 TYR A N 1
ATOM 1532 C CA . TYR A 1 197 ? 17.151 0.656 -13.564 1.00 97.88 197 TYR A CA 1
ATOM 1533 C C . TYR A 1 197 ? 16.942 1.498 -14.832 1.00 97.88 197 TYR A C 1
ATOM 1535 O O . TYR A 1 197 ? 17.289 2.682 -14.875 1.00 97.88 197 TYR A O 1
ATOM 1543 N N . ARG A 1 198 ? 16.345 0.919 -15.875 1.00 96.56 198 ARG A N 1
ATOM 1544 C CA . ARG A 1 198 ? 16.008 1.586 -17.142 1.00 96.56 198 ARG A CA 1
ATOM 1545 C C . ARG A 1 198 ? 14.622 1.142 -17.614 1.00 96.56 198 ARG A C 1
ATOM 1547 O O . ARG A 1 198 ? 14.060 0.186 -17.090 1.00 96.56 198 ARG A O 1
ATOM 1554 N N . HIS A 1 199 ? 14.070 1.830 -18.614 1.00 95.56 199 HIS A N 1
ATOM 1555 C CA . HIS A 1 199 ? 12.767 1.463 -19.187 1.00 95.56 199 HIS A CA 1
ATOM 1556 C C . HIS A 1 199 ? 12.871 0.292 -20.179 1.00 95.56 199 HIS A C 1
ATOM 1558 O O . HIS A 1 199 ? 11.909 -0.440 -20.378 1.00 95.56 199 HIS A O 1
ATOM 1564 N N . GLU A 1 200 ? 14.050 0.098 -20.769 1.00 96.69 200 GLU A N 1
ATOM 1565 C CA . GLU A 1 200 ? 14.410 -1.041 -21.616 1.00 96.69 200 GLU A CA 1
ATOM 1566 C C . GLU A 1 200 ? 15.029 -2.218 -20.844 1.00 96.69 200 GLU A C 1
ATOM 1568 O O . GLU A 1 200 ? 15.163 -3.304 -21.401 1.00 96.69 200 GLU A O 1
ATOM 1573 N N . GLN A 1 201 ? 15.460 -1.997 -19.599 1.00 97.69 201 GLN A N 1
ATOM 1574 C CA . GLN A 1 201 ? 16.132 -2.990 -18.764 1.00 97.69 201 GLN A CA 1
ATOM 1575 C C . GLN A 1 201 ? 15.775 -2.732 -17.297 1.00 97.69 201 GLN A C 1
ATOM 1577 O O . GLN A 1 201 ? 16.366 -1.855 -16.660 1.00 97.69 201 GLN A O 1
ATOM 1582 N N . PHE A 1 202 ? 14.792 -3.455 -16.755 1.00 98.12 202 PHE A N 1
ATOM 1583 C CA . PHE A 1 202 ? 14.248 -3.119 -15.434 1.00 98.12 202 PHE A CA 1
ATOM 1584 C C . PHE A 1 202 ? 15.197 -3.482 -14.293 1.00 98.12 202 PHE A C 1
ATOM 1586 O O . PHE A 1 202 ? 15.298 -2.735 -13.316 1.00 98.12 202 PHE A O 1
ATOM 1593 N N . LEU A 1 203 ? 15.903 -4.607 -14.429 1.00 98.00 203 LEU A N 1
ATOM 1594 C CA . LEU A 1 203 ? 16.799 -5.146 -13.412 1.00 98.00 203 LEU A CA 1
ATOM 1595 C C . LEU A 1 203 ? 18.274 -4.948 -13.775 1.00 98.00 203 LEU A C 1
ATOM 1597 O O . LEU A 1 203 ? 18.673 -4.954 -14.939 1.00 98.00 203 LEU A O 1
ATOM 1601 N N . THR A 1 204 ? 19.104 -4.814 -12.746 1.00 97.50 204 THR A N 1
ATOM 1602 C CA . THR A 1 204 ? 20.563 -4.736 -12.853 1.00 97.50 204 THR A CA 1
ATOM 1603 C C . THR A 1 204 ? 21.207 -5.510 -11.705 1.00 97.50 204 THR A C 1
ATOM 1605 O O . THR A 1 204 ? 20.576 -5.753 -10.677 1.00 97.50 204 THR A O 1
ATOM 1608 N N . HIS A 1 205 ? 22.465 -5.912 -11.884 1.00 96.12 205 HIS A N 1
ATOM 1609 C CA . HIS A 1 205 ? 23.286 -6.486 -10.815 1.00 96.12 205 HIS A CA 1
ATOM 1610 C C . HIS A 1 205 ? 24.027 -5.415 -9.999 1.00 96.12 205 HIS A C 1
ATOM 1612 O O . HIS A 1 205 ? 24.665 -5.747 -9.001 1.00 96.12 205 HIS A O 1
ATOM 1618 N N . GLU A 1 206 ? 23.982 -4.151 -10.432 1.00 97.44 206 GLU A N 1
ATOM 1619 C CA . GLU A 1 206 ? 24.521 -3.021 -9.672 1.00 97.44 206 GLU A CA 1
ATOM 1620 C C . GLU A 1 206 ? 23.664 -2.752 -8.428 1.00 97.44 206 GLU A C 1
ATOM 1622 O O . GLU A 1 206 ? 22.441 -2.665 -8.516 1.00 97.44 206 GLU A O 1
ATOM 1627 N N . GLU A 1 207 ? 24.311 -2.611 -7.270 1.00 96.62 207 GLU A N 1
ATOM 1628 C CA . GLU A 1 207 ? 23.654 -2.305 -6.000 1.00 96.62 207 GLU A CA 1
ATOM 1629 C C . GLU A 1 207 ? 24.562 -1.385 -5.158 1.00 96.62 207 GLU A C 1
ATOM 1631 O O . GLU A 1 207 ? 25.640 -1.820 -4.732 1.00 96.62 207 GLU A O 1
ATOM 1636 N N . PRO A 1 208 ? 24.165 -0.126 -4.907 1.00 97.56 208 PRO A N 1
ATOM 1637 C CA . PRO A 1 208 ? 22.994 0.551 -5.472 1.00 97.56 208 PRO A CA 1
ATOM 1638 C C . PRO A 1 208 ? 23.148 0.828 -6.979 1.00 97.56 208 PRO A C 1
ATOM 1640 O O . PRO A 1 208 ? 24.242 0.704 -7.531 1.00 97.56 208 PRO A O 1
ATOM 1643 N N . TYR A 1 209 ? 22.064 1.232 -7.642 1.00 98.38 209 TYR A N 1
ATOM 1644 C CA . TYR A 1 209 ? 22.074 1.638 -9.050 1.00 98.38 209 TYR A CA 1
ATOM 1645 C C . TYR A 1 209 ? 21.544 3.060 -9.232 1.00 98.38 209 TYR A C 1
ATOM 1647 O O . TYR A 1 209 ? 20.806 3.591 -8.404 1.00 98.38 209 TYR A O 1
ATOM 1655 N N . ILE A 1 210 ? 21.923 3.685 -10.347 1.00 97.75 210 ILE A N 1
ATOM 1656 C CA . ILE A 1 210 ? 21.446 5.016 -10.729 1.00 97.75 210 ILE A CA 1
ATOM 1657 C C . ILE A 1 210 ? 20.351 4.868 -11.776 1.00 97.75 210 ILE A C 1
ATOM 1659 O O . ILE A 1 210 ? 20.611 4.274 -12.824 1.00 97.75 210 ILE A O 1
ATOM 1663 N N . ASP A 1 211 ? 19.162 5.412 -11.526 1.00 95.31 211 ASP A N 1
ATOM 1664 C CA . ASP A 1 211 ? 18.043 5.399 -12.477 1.00 95.31 211 ASP A CA 1
ATOM 1665 C C . ASP A 1 211 ? 18.239 6.383 -13.651 1.00 95.31 211 ASP A C 1
ATOM 1667 O O . ASP A 1 211 ? 19.235 7.107 -13.742 1.00 95.31 211 ASP A O 1
ATOM 1671 N N . LEU A 1 212 ? 17.277 6.427 -14.578 1.00 90.12 212 LEU A N 1
ATOM 1672 C CA . LEU A 1 212 ? 17.328 7.327 -15.740 1.00 90.12 212 LEU A CA 1
ATOM 1673 C C . LEU A 1 212 ? 17.317 8.825 -15.350 1.00 90.12 212 LEU A C 1
ATOM 1675 O O . LEU A 1 212 ? 17.711 9.676 -16.148 1.00 90.12 212 LEU A O 1
ATOM 1679 N N . MET A 1 213 ? 16.877 9.153 -14.132 1.00 90.00 213 MET A N 1
ATOM 1680 C CA . MET A 1 213 ? 16.806 10.510 -13.585 1.00 90.00 213 MET A CA 1
ATOM 1681 C C . MET A 1 213 ? 17.999 10.878 -12.700 1.00 90.00 213 MET A C 1
ATOM 1683 O O . MET A 1 213 ? 18.049 11.995 -12.180 1.00 90.00 213 MET A O 1
ATOM 1687 N N . GLY A 1 214 ? 18.988 9.993 -12.570 1.00 94.50 214 GLY A N 1
ATOM 1688 C CA . GLY A 1 214 ? 20.180 10.239 -11.769 1.00 94.50 214 GLY A CA 1
ATOM 1689 C C . GLY A 1 214 ? 19.978 10.023 -10.267 1.00 94.50 214 GLY A C 1
ATOM 1690 O O . GLY A 1 214 ? 20.819 10.462 -9.484 1.00 94.50 214 GLY A O 1
ATOM 1691 N N . ARG A 1 215 ? 18.879 9.385 -9.848 1.00 97.12 215 ARG A N 1
ATOM 1692 C CA . ARG A 1 215 ? 18.630 9.030 -8.447 1.00 97.12 215 ARG A CA 1
ATOM 1693 C C . ARG A 1 215 ? 19.338 7.723 -8.121 1.00 97.12 215 ARG A C 1
ATOM 1695 O O . ARG A 1 215 ? 19.293 6.784 -8.909 1.00 97.12 215 ARG A O 1
ATOM 1702 N N . GLU A 1 216 ? 19.960 7.669 -6.950 1.00 98.25 216 GLU A N 1
ATOM 1703 C CA . GLU A 1 216 ? 20.527 6.438 -6.406 1.00 98.25 216 GLU A CA 1
ATOM 1704 C C . GLU A 1 216 ? 19.425 5.633 -5.717 1.00 98.25 216 GLU A C 1
ATOM 1706 O O . GLU A 1 216 ? 18.803 6.103 -4.763 1.00 98.25 216 GLU A O 1
ATOM 1711 N N . LEU A 1 217 ? 19.167 4.438 -6.237 1.00 98.62 217 LEU A N 1
ATOM 1712 C CA . LEU A 1 217 ? 18.127 3.525 -5.785 1.00 98.62 217 LEU A CA 1
ATOM 1713 C C . LEU A 1 217 ? 18.752 2.183 -5.380 1.00 98.62 217 LEU A C 1
ATOM 1715 O O . LEU A 1 217 ? 19.852 1.827 -5.807 1.00 98.62 217 LEU A O 1
ATOM 1719 N N . SER A 1 218 ? 18.035 1.431 -4.552 1.00 98.50 218 SER A N 1
ATOM 1720 C CA . SER A 1 218 ? 18.459 0.136 -4.028 1.00 98.50 218 SER A CA 1
ATOM 1721 C C . SER A 1 218 ? 17.407 -0.922 -4.303 1.00 98.50 218 SER A C 1
ATOM 1723 O O . SER A 1 218 ? 16.230 -0.756 -3.965 1.00 98.50 218 SER A O 1
ATOM 1725 N N . ARG A 1 219 ? 17.836 -2.053 -4.864 1.00 97.94 219 ARG A N 1
ATOM 1726 C CA . ARG A 1 219 ? 16.956 -3.204 -5.043 1.00 97.94 219 ARG A CA 1
ATOM 1727 C C . ARG A 1 219 ? 16.574 -3.818 -3.698 1.00 97.94 219 ARG A C 1
ATOM 1729 O O . ARG A 1 219 ? 15.431 -4.225 -3.529 1.00 97.94 219 ARG A O 1
ATOM 1736 N N . GLN A 1 220 ? 17.482 -3.783 -2.722 1.00 98.19 220 GLN A N 1
ATOM 1737 C CA . GLN A 1 220 ? 17.201 -4.243 -1.359 1.00 98.19 220 GLN A CA 1
ATOM 1738 C C . GLN A 1 220 ? 16.086 -3.419 -0.705 1.00 98.19 220 GLN A C 1
ATOM 1740 O O . GLN A 1 220 ? 15.216 -3.982 -0.044 1.00 98.19 220 GLN A O 1
ATOM 1745 N N . THR A 1 221 ? 16.064 -2.099 -0.922 1.00 98.69 221 THR A N 1
ATOM 1746 C CA . THR A 1 221 ? 14.969 -1.243 -0.442 1.00 98.69 221 THR A CA 1
ATOM 1747 C C . THR A 1 221 ? 13.640 -1.585 -1.122 1.00 98.69 221 THR A C 1
ATOM 1749 O O . THR A 1 221 ? 12.611 -1.637 -0.448 1.00 98.69 221 THR A O 1
ATOM 1752 N N . VAL A 1 222 ? 13.643 -1.839 -2.438 1.00 98.69 222 VAL A N 1
ATOM 1753 C CA . VAL A 1 222 ? 12.443 -2.284 -3.171 1.00 98.69 222 VAL A CA 1
ATOM 1754 C C . VAL A 1 222 ? 11.913 -3.595 -2.587 1.00 98.69 222 VAL A C 1
ATOM 1756 O O . VAL A 1 222 ? 10.741 -3.654 -2.223 1.00 98.69 222 VAL A O 1
ATOM 1759 N N . ASP A 1 223 ? 12.770 -4.604 -2.423 1.00 98.62 223 ASP A N 1
ATOM 1760 C CA . ASP A 1 223 ? 12.378 -5.913 -1.890 1.00 98.62 223 ASP A CA 1
ATOM 1761 C C . ASP A 1 223 ? 11.839 -5.799 -0.451 1.00 98.62 223 ASP A C 1
ATOM 1763 O O . ASP A 1 223 ? 10.775 -6.331 -0.147 1.00 98.62 223 ASP A O 1
ATOM 1767 N N . ALA A 1 224 ? 12.482 -5.005 0.414 1.00 98.69 224 ALA A N 1
ATOM 1768 C CA . ALA A 1 224 ? 12.012 -4.779 1.783 1.00 98.69 224 ALA A CA 1
ATOM 1769 C C . ALA A 1 224 ? 10.627 -4.106 1.850 1.00 98.69 224 ALA A C 1
ATOM 1771 O O . ALA A 1 224 ? 9.852 -4.355 2.777 1.00 98.69 224 ALA A O 1
ATOM 1772 N N . LEU A 1 225 ? 10.303 -3.233 0.891 1.00 98.81 225 LEU A N 1
ATOM 1773 C CA . LEU A 1 225 ? 8.973 -2.629 0.782 1.00 98.81 225 LEU A CA 1
ATOM 1774 C C . LEU A 1 225 ? 7.934 -3.630 0.270 1.00 98.81 225 LEU A C 1
ATOM 1776 O O . LEU A 1 225 ? 6.805 -3.603 0.758 1.00 98.81 225 LEU A O 1
ATOM 1780 N N . ILE A 1 226 ? 8.295 -4.502 -0.677 1.00 98.81 226 ILE A N 1
ATOM 1781 C CA . ILE A 1 226 ? 7.415 -5.581 -1.150 1.00 98.81 226 ILE A CA 1
ATOM 1782 C C . ILE A 1 226 ? 7.092 -6.529 0.010 1.00 98.81 226 ILE A C 1
ATOM 1784 O O . ILE A 1 226 ? 5.920 -6.758 0.302 1.00 98.81 226 ILE A O 1
ATOM 1788 N N . ASP A 1 227 ? 8.106 -6.983 0.746 1.00 98.69 227 ASP A N 1
ATOM 1789 C CA . ASP A 1 227 ? 7.928 -7.880 1.892 1.00 98.69 227 ASP A CA 1
ATOM 1790 C C . ASP A 1 227 ? 7.026 -7.258 2.970 1.00 98.69 227 ASP A C 1
ATOM 1792 O O . ASP A 1 227 ? 6.127 -7.915 3.505 1.00 98.69 227 ASP A O 1
ATOM 1796 N N . ALA A 1 228 ? 7.229 -5.974 3.287 1.00 98.62 228 ALA A N 1
ATOM 1797 C CA . ALA A 1 228 ? 6.392 -5.255 4.245 1.00 98.62 228 ALA A CA 1
ATOM 1798 C C . ALA A 1 228 ? 4.944 -5.089 3.748 1.00 98.62 228 ALA A C 1
ATOM 1800 O O . ALA A 1 228 ? 4.005 -5.154 4.546 1.00 98.62 228 ALA A O 1
ATOM 1801 N N . ALA A 1 229 ? 4.750 -4.875 2.442 1.00 98.75 229 ALA A N 1
ATOM 1802 C CA . ALA A 1 229 ? 3.431 -4.782 1.823 1.00 98.75 229 ALA A CA 1
ATOM 1803 C C . ALA A 1 229 ? 2.693 -6.131 1.912 1.00 98.75 229 ALA A C 1
ATOM 1805 O O . ALA A 1 229 ? 1.552 -6.192 2.382 1.00 98.75 229 ALA A O 1
ATOM 1806 N N . HIS A 1 230 ? 3.369 -7.228 1.565 1.00 98.69 230 HIS A N 1
ATOM 1807 C CA . HIS A 1 230 ? 2.823 -8.586 1.610 1.00 98.69 230 HIS A CA 1
ATOM 1808 C C . HIS A 1 230 ? 2.403 -9.021 3.011 1.00 98.69 230 HIS A C 1
ATOM 1810 O O . HIS A 1 230 ? 1.321 -9.587 3.173 1.00 98.69 230 HIS A O 1
ATOM 1816 N N . GLN A 1 231 ? 3.187 -8.684 4.041 1.00 98.06 231 GLN A N 1
ATOM 1817 C CA . GLN A 1 231 ? 2.837 -8.961 5.444 1.00 98.06 231 GLN A CA 1
ATOM 1818 C C . GLN A 1 231 ? 1.489 -8.355 5.866 1.00 98.06 231 GLN A C 1
ATOM 1820 O O . GLN A 1 231 ? 0.868 -8.835 6.814 1.00 98.06 231 GLN A O 1
ATOM 1825 N N . ARG A 1 232 ? 1.015 -7.326 5.155 1.00 97.81 232 ARG A N 1
ATOM 1826 C CA . ARG A 1 232 ? -0.239 -6.614 5.430 1.00 97.81 232 ARG A CA 1
ATOM 1827 C C . ARG A 1 232 ? -1.314 -6.832 4.364 1.00 97.81 232 ARG A C 1
ATOM 1829 O O . ARG A 1 232 ? -2.321 -6.124 4.360 1.00 97.81 232 ARG A O 1
ATOM 1836 N N . GLY A 1 233 ? -1.121 -7.800 3.466 1.00 97.56 233 GLY A N 1
ATOM 1837 C CA . GLY A 1 233 ? -2.069 -8.092 2.389 1.00 97.56 233 GLY A CA 1
ATOM 1838 C C . GLY A 1 233 ? -2.169 -6.966 1.355 1.00 97.56 233 GLY A C 1
ATOM 1839 O O . GLY A 1 233 ? -3.256 -6.680 0.858 1.00 97.56 233 GLY A O 1
ATOM 1840 N N . ILE A 1 234 ? -1.062 -6.284 1.061 1.00 98.75 234 ILE A N 1
ATOM 1841 C CA . ILE A 1 234 ? -0.991 -5.227 0.049 1.00 98.75 234 ILE A CA 1
ATOM 1842 C C . ILE A 1 234 ? -0.250 -5.768 -1.173 1.00 98.75 234 ILE A C 1
ATOM 1844 O O . ILE A 1 234 ? 0.891 -6.201 -1.052 1.00 98.75 234 ILE A O 1
ATOM 1848 N N . ALA A 1 235 ? -0.877 -5.706 -2.349 1.00 98.81 235 ALA A N 1
ATOM 1849 C CA . ALA A 1 235 ? -0.231 -6.103 -3.597 1.00 98.81 235 ALA A CA 1
ATOM 1850 C C . ALA A 1 235 ? 0.800 -5.059 -4.058 1.00 98.81 235 ALA A C 1
ATOM 1852 O O . ALA A 1 235 ? 0.511 -3.861 -4.085 1.00 98.81 235 ALA A O 1
ATOM 1853 N N . ALA A 1 236 ? 1.980 -5.496 -4.475 1.00 98.81 236 ALA A N 1
ATOM 1854 C CA . ALA A 1 236 ? 3.045 -4.661 -5.004 1.00 98.81 236 ALA A CA 1
ATOM 1855 C C . ALA A 1 236 ? 3.068 -4.724 -6.536 1.00 98.81 236 ALA A C 1
ATOM 1857 O O . ALA A 1 236 ? 3.141 -5.795 -7.132 1.00 98.81 236 ALA A O 1
ATOM 1858 N N . MET A 1 237 ? 3.018 -3.563 -7.187 1.00 98.81 237 MET A N 1
ATOM 1859 C CA . MET A 1 237 ? 2.868 -3.453 -8.637 1.00 98.81 237 MET A CA 1
ATOM 1860 C C . MET A 1 237 ? 3.955 -2.522 -9.206 1.00 98.81 237 MET A C 1
ATOM 1862 O O . MET A 1 237 ? 3.898 -1.311 -8.976 1.00 98.81 237 MET A O 1
ATOM 1866 N N . PRO A 1 238 ? 4.936 -3.044 -9.955 1.00 98.62 238 PRO A N 1
ATOM 1867 C CA . PRO A 1 238 ? 6.028 -2.272 -10.521 1.00 98.62 238 PRO A CA 1
ATOM 1868 C C . PRO A 1 238 ? 5.506 -1.378 -11.640 1.00 98.62 238 PRO A C 1
ATOM 1870 O O . PRO A 1 238 ? 4.830 -1.852 -12.557 1.00 98.62 238 PRO A O 1
ATOM 1873 N N . TYR A 1 239 ? 5.834 -0.088 -11.580 1.00 98.19 239 TYR A N 1
ATOM 1874 C CA . TYR A 1 239 ? 5.643 0.816 -12.708 1.00 98.19 239 TYR A CA 1
ATOM 1875 C C . TYR A 1 239 ? 6.527 0.392 -13.881 1.00 98.19 239 TYR A C 1
ATOM 1877 O O . TYR A 1 239 ? 7.707 0.084 -13.702 1.00 98.19 239 TYR A O 1
ATOM 1885 N N . THR A 1 240 ? 5.952 0.418 -15.081 1.00 96.50 240 THR A N 1
ATOM 1886 C CA . THR A 1 240 ? 6.638 0.191 -16.353 1.00 96.50 240 THR A CA 1
ATOM 1887 C C . THR A 1 240 ? 5.989 1.065 -17.427 1.00 96.50 240 THR A C 1
ATOM 1889 O O . THR A 1 240 ? 4.770 1.239 -17.424 1.00 96.50 240 THR A O 1
ATOM 1892 N N . ALA A 1 241 ? 6.767 1.605 -18.366 1.00 93.00 241 ALA A N 1
ATOM 1893 C CA . ALA A 1 241 ? 6.210 2.307 -19.523 1.00 93.00 241 ALA A CA 1
ATOM 1894 C C . ALA A 1 241 ? 6.160 1.378 -20.738 1.00 93.00 241 ALA A C 1
ATOM 1896 O O . ALA A 1 241 ? 7.153 0.738 -21.077 1.00 93.00 241 ALA A O 1
ATOM 1897 N N . ILE A 1 242 ? 5.029 1.347 -21.443 1.00 93.06 242 ILE A N 1
ATOM 1898 C CA . ILE A 1 242 ? 4.792 0.401 -22.547 1.00 93.06 242 ILE A CA 1
ATOM 1899 C C . ILE A 1 242 ? 5.701 0.612 -23.773 1.00 93.06 242 ILE A C 1
ATOM 1901 O O . ILE A 1 242 ? 5.856 -0.279 -24.604 1.00 93.06 242 ILE A O 1
ATOM 1905 N N . TYR A 1 243 ? 6.275 1.802 -23.931 1.00 91.94 243 TYR A N 1
ATOM 1906 C CA . TYR A 1 243 ? 6.980 2.194 -25.156 1.00 91.94 243 TYR A CA 1
ATOM 1907 C C . TYR A 1 243 ? 8.065 3.250 -24.944 1.00 91.94 243 TYR A C 1
ATOM 1909 O O . TYR A 1 243 ? 8.338 4.027 -25.849 1.00 91.94 243 TYR A O 1
ATOM 1917 N N . GLY A 1 244 ? 8.643 3.343 -23.748 1.00 93.25 244 GLY A N 1
ATOM 1918 C CA . GLY A 1 244 ? 9.759 4.253 -23.481 1.00 93.25 244 GLY A CA 1
ATOM 1919 C C . GLY A 1 244 ? 11.082 3.497 -23.459 1.00 93.25 244 GLY A C 1
ATOM 1920 O O . GLY A 1 244 ? 11.164 2.455 -22.824 1.00 93.25 244 GLY A O 1
ATOM 1921 N N . SER A 1 245 ? 12.123 4.031 -24.094 1.00 95.06 245 SER A N 1
ATOM 1922 C CA . SER A 1 245 ? 13.504 3.584 -23.875 1.00 95.06 245 SER A CA 1
ATOM 1923 C C . SER A 1 245 ? 14.436 4.771 -23.669 1.00 95.06 245 SER A C 1
ATOM 1925 O O . SER A 1 245 ? 14.153 5.893 -24.113 1.00 95.06 245 SER A O 1
ATOM 1927 N N . SER A 1 246 ? 15.599 4.522 -23.067 1.00 94.12 246 SER A N 1
ATOM 1928 C CA . SER A 1 246 ? 16.702 5.478 -23.140 1.00 94.12 246 SER A CA 1
ATOM 1929 C C . SER A 1 246 ? 17.095 5.767 -24.599 1.00 94.12 246 SER A C 1
ATOM 1931 O O . SER A 1 246 ? 16.843 4.975 -25.516 1.00 94.12 246 SER A O 1
ATOM 1933 N N . LEU A 1 247 ? 17.727 6.923 -24.826 1.00 92.94 247 LEU A N 1
ATOM 1934 C CA . LEU A 1 247 ? 18.227 7.286 -26.155 1.00 92.94 247 LEU A CA 1
ATOM 1935 C C . LEU A 1 247 ? 19.375 6.382 -26.617 1.00 92.94 247 LEU A C 1
ATOM 1937 O O . LEU A 1 247 ? 19.439 6.075 -27.801 1.00 92.94 247 LEU A O 1
ATOM 1941 N N . ALA A 1 248 ? 20.233 5.930 -25.697 1.00 93.62 248 ALA A N 1
ATOM 1942 C CA . ALA A 1 248 ? 21.340 5.029 -26.015 1.00 93.62 248 ALA A CA 1
ATOM 1943 C C . ALA A 1 248 ? 20.826 3.680 -26.540 1.00 93.62 248 ALA A C 1
ATOM 1945 O O . ALA A 1 248 ? 21.268 3.217 -27.587 1.00 93.62 248 ALA A O 1
ATOM 1946 N N . PHE A 1 249 ? 19.816 3.101 -25.880 1.00 96.12 249 PHE A N 1
ATOM 1947 C CA . PHE A 1 249 ? 19.203 1.856 -26.344 1.00 96.12 249 PHE A CA 1
ATOM 1948 C C . PHE A 1 249 ? 18.556 2.007 -27.726 1.00 96.12 249 PHE A C 1
ATOM 1950 O O . PHE A 1 249 ? 18.691 1.131 -28.579 1.00 96.12 249 PHE A O 1
ATOM 1957 N N . TYR A 1 250 ? 17.892 3.141 -27.969 1.00 95.56 250 TYR A N 1
ATOM 1958 C CA . TYR A 1 250 ? 17.340 3.465 -29.284 1.00 95.56 250 TYR A CA 1
ATOM 1959 C C . TYR A 1 250 ? 18.422 3.576 -30.368 1.00 95.56 250 TYR A C 1
ATOM 1961 O O . TYR A 1 250 ? 18.217 3.091 -31.476 1.00 95.56 250 TYR A O 1
ATOM 1969 N N . GLU A 1 251 ? 19.564 4.204 -30.081 1.00 95.50 251 GLU A N 1
ATOM 1970 C CA . GLU A 1 251 ? 20.656 4.353 -31.053 1.00 95.50 251 GLU A CA 1
ATOM 1971 C C . GLU A 1 251 ? 21.236 3.000 -31.493 1.00 95.50 251 GLU A C 1
ATOM 1973 O O . GLU A 1 251 ? 21.651 2.857 -32.644 1.00 95.50 251 GLU A O 1
ATOM 1978 N N . GLU A 1 252 ? 21.202 2.001 -30.611 1.00 97.75 252 GLU A N 1
ATOM 1979 C CA . GLU A 1 252 ? 21.574 0.615 -30.916 1.00 97.75 252 GLU A CA 1
ATOM 1980 C C . GLU A 1 252 ? 20.459 -0.159 -31.646 1.00 97.75 252 GLU A C 1
ATOM 1982 O O . GLU A 1 252 ? 20.749 -1.074 -32.420 1.00 97.75 252 GLU A O 1
ATOM 1987 N N . HIS A 1 253 ? 19.193 0.232 -31.455 1.00 97.69 253 HIS A N 1
ATOM 1988 C CA . HIS A 1 253 ? 18.005 -0.454 -31.980 1.00 97.69 253 HIS A CA 1
ATOM 1989 C C . HIS A 1 253 ? 17.034 0.493 -32.716 1.00 97.69 253 HIS A C 1
ATOM 1991 O O . HIS A 1 253 ? 15.842 0.532 -32.391 1.00 97.69 253 HIS A O 1
ATOM 1997 N N . PRO A 1 254 ? 17.481 1.254 -33.734 1.00 96.31 254 PRO A N 1
ATOM 1998 C CA . PRO A 1 254 ? 16.637 2.267 -34.367 1.00 96.31 254 PRO A CA 1
ATOM 1999 C C . PRO A 1 254 ? 15.389 1.662 -35.024 1.00 96.31 254 PRO A C 1
ATOM 2001 O O . PRO A 1 254 ? 14.302 2.224 -34.921 1.00 96.31 254 PRO A O 1
ATOM 2004 N N . ASP A 1 255 ? 15.504 0.466 -35.609 1.00 96.69 255 ASP A N 1
ATOM 2005 C CA . ASP A 1 255 ? 14.397 -0.230 -36.283 1.00 96.69 255 ASP A CA 1
ATOM 2006 C C . ASP A 1 255 ? 13.267 -0.676 -35.333 1.00 96.69 255 ASP A C 1
ATOM 2008 O O . ASP A 1 255 ? 12.224 -1.147 -35.787 1.00 96.69 255 ASP A O 1
ATOM 2012 N N . TRP A 1 256 ? 13.457 -0.553 -34.016 1.00 97.00 256 TRP A N 1
ATOM 2013 C CA . TRP A 1 256 ? 12.445 -0.881 -33.007 1.00 97.00 256 TRP A CA 1
ATOM 2014 C C . TRP A 1 256 ? 11.593 0.336 -32.623 1.00 97.00 256 TRP A C 1
ATOM 2016 O O . TRP A 1 256 ? 10.629 0.200 -31.867 1.00 97.00 256 TRP A O 1
ATOM 2026 N N . ALA A 1 257 ? 11.948 1.525 -33.113 1.00 95.12 257 ALA A N 1
ATOM 2027 C CA . ALA A 1 257 ? 11.333 2.780 -32.716 1.00 95.12 257 ALA A CA 1
ATOM 2028 C C . ALA A 1 257 ? 10.036 3.102 -33.469 1.00 95.12 257 ALA A C 1
ATOM 2030 O O . ALA A 1 257 ? 9.786 2.636 -34.582 1.00 95.12 257 ALA A O 1
ATOM 2031 N N . LEU A 1 258 ? 9.224 3.978 -32.877 1.00 92.31 258 LEU A N 1
ATOM 2032 C CA . LEU A 1 258 ? 8.028 4.522 -33.504 1.00 92.31 258 LEU A CA 1
ATOM 2033 C C . LEU A 1 258 ? 8.362 5.793 -34.296 1.00 92.31 258 LEU A C 1
ATOM 2035 O O . LEU A 1 258 ? 8.656 6.850 -33.728 1.00 92.31 258 LEU A O 1
ATOM 2039 N N . TYR A 1 259 ? 8.255 5.715 -35.619 1.00 90.81 259 TYR A N 1
ATOM 2040 C CA . TYR A 1 259 ? 8.521 6.835 -36.520 1.00 90.81 259 TYR A CA 1
ATOM 2041 C C . TYR A 1 259 ? 7.240 7.548 -36.943 1.00 90.81 259 TYR A C 1
ATOM 2043 O O . TYR A 1 259 ? 6.214 6.927 -37.198 1.00 90.81 259 TYR A O 1
ATOM 2051 N N . ASN A 1 260 ? 7.306 8.873 -37.056 1.00 87.25 260 ASN A N 1
ATOM 2052 C CA . ASN A 1 260 ? 6.216 9.669 -37.604 1.00 87.25 260 ASN A CA 1
ATOM 2053 C C . ASN A 1 260 ? 6.226 9.651 -39.150 1.00 87.25 260 ASN A C 1
ATOM 2055 O O . ASN A 1 260 ? 7.164 9.183 -39.796 1.00 87.25 260 ASN A O 1
ATOM 2059 N N . LYS A 1 261 ? 5.218 10.273 -39.778 1.00 87.31 261 LYS A N 1
ATOM 2060 C CA . LYS A 1 261 ? 5.087 10.362 -41.251 1.00 87.31 261 LYS A CA 1
ATOM 2061 C C . LYS A 1 261 ? 6.254 11.045 -41.983 1.00 87.31 261 LYS A C 1
ATOM 2063 O O . LYS A 1 261 ? 6.299 11.008 -43.209 1.00 87.31 261 LYS A O 1
ATOM 2068 N N . ARG A 1 262 ? 7.149 11.729 -41.268 1.00 88.62 262 ARG A N 1
ATOM 2069 C CA . ARG A 1 262 ? 8.353 12.376 -41.813 1.00 88.62 262 ARG A CA 1
ATOM 2070 C C . ARG A 1 262 ? 9.598 11.496 -41.677 1.00 88.62 262 ARG A C 1
ATOM 2072 O O . ARG A 1 262 ? 10.662 11.919 -42.111 1.00 88.62 262 ARG A O 1
ATOM 2079 N N . GLY A 1 263 ? 9.465 10.301 -41.098 1.00 88.56 263 GLY A N 1
ATOM 2080 C CA . GLY A 1 263 ? 10.586 9.421 -40.781 1.00 88.56 263 GLY A CA 1
ATOM 2081 C C . GLY A 1 263 ? 11.384 9.879 -39.559 1.00 88.56 263 GLY A C 1
ATOM 2082 O O . GLY A 1 263 ? 12.528 9.473 -39.396 1.00 88.56 263 GLY A O 1
ATOM 2083 N N . GLU A 1 264 ? 10.817 10.739 -38.709 1.00 89.81 264 GLU A N 1
ATOM 2084 C CA . GLU A 1 264 ? 11.459 11.182 -37.469 1.00 89.81 264 GLU A CA 1
ATOM 2085 C C . GLU A 1 264 ? 10.985 10.297 -36.312 1.00 89.81 264 GLU A C 1
ATOM 2087 O O . GLU A 1 264 ? 9.791 9.999 -36.210 1.00 89.81 264 GLU A O 1
ATOM 2092 N N . VAL A 1 265 ? 11.904 9.891 -35.433 1.00 90.31 265 VAL A N 1
ATOM 2093 C CA . VAL A 1 265 ? 11.557 9.127 -34.229 1.00 90.31 265 VAL A CA 1
ATOM 2094 C C . VAL A 1 265 ? 10.690 9.969 -33.292 1.00 90.31 265 VAL A C 1
ATOM 2096 O O . VAL A 1 265 ? 10.972 11.146 -33.047 1.00 90.31 265 VAL A O 1
ATOM 2099 N N . SER A 1 266 ? 9.634 9.363 -32.763 1.00 89.31 266 SER A N 1
ATOM 2100 C CA . SER A 1 266 ? 8.801 9.970 -31.728 1.00 89.31 266 SER A CA 1
ATOM 2101 C C . SER A 1 266 ? 9.572 9.984 -30.406 1.00 89.31 266 SER A C 1
ATOM 2103 O O . SER A 1 266 ? 10.203 8.997 -30.042 1.00 89.31 266 SER A O 1
ATOM 2105 N N . ARG A 1 267 ? 9.565 11.110 -29.688 1.00 88.19 267 ARG A N 1
ATOM 2106 C CA . ARG A 1 267 ? 10.339 11.293 -28.449 1.00 88.19 267 ARG A CA 1
ATOM 2107 C C . ARG A 1 267 ? 9.459 11.833 -27.336 1.00 88.19 267 ARG A C 1
ATOM 2109 O O . ARG A 1 267 ? 8.569 12.643 -27.598 1.00 88.19 267 ARG A O 1
ATOM 2116 N N . LEU A 1 268 ? 9.755 11.430 -26.103 1.00 84.75 268 LEU A N 1
ATOM 2117 C CA . LEU A 1 268 ? 9.236 12.091 -24.911 1.00 84.75 268 LEU A CA 1
ATOM 2118 C C . LEU A 1 268 ? 10.263 13.117 -24.424 1.00 84.75 268 LEU A C 1
ATOM 2120 O O . LEU A 1 268 ? 11.404 12.768 -24.120 1.00 84.75 268 LEU A O 1
ATOM 2124 N N . GLY A 1 269 ? 9.852 14.387 -24.362 1.00 75.00 269 GLY A N 1
ATOM 2125 C CA . GLY A 1 269 ? 10.760 15.508 -24.106 1.00 75.00 269 GLY A CA 1
ATOM 2126 C C . GLY A 1 269 ? 11.767 15.726 -25.243 1.00 75.00 269 GLY A C 1
ATOM 2127 O O . GLY A 1 269 ? 11.913 14.899 -26.140 1.00 75.00 269 GLY A O 1
ATOM 2128 N N . GLU A 1 270 ? 12.476 16.859 -25.236 1.00 68.94 270 GLU A N 1
ATOM 2129 C CA . GLU A 1 270 ? 13.414 17.165 -26.328 1.00 68.94 270 GLU A CA 1
ATOM 2130 C C . GLU A 1 270 ? 14.612 16.197 -26.376 1.00 68.94 270 GLU A C 1
ATOM 2132 O O . GLU A 1 270 ? 15.156 16.006 -27.456 1.00 68.94 270 GLU A O 1
ATOM 2137 N N . ASN A 1 271 ? 14.988 15.542 -25.263 1.00 66.12 271 ASN A N 1
ATOM 2138 C CA . ASN A 1 271 ? 16.151 14.639 -25.182 1.00 66.12 271 ASN A CA 1
ATOM 2139 C C . ASN A 1 271 ? 16.048 13.562 -24.080 1.00 66.12 271 ASN A C 1
ATOM 2141 O O . ASN A 1 271 ? 17.073 13.157 -23.538 1.00 66.12 271 ASN A O 1
ATOM 2145 N N . PHE A 1 272 ? 14.843 13.134 -23.692 1.00 80.94 272 PHE A N 1
ATOM 2146 C CA . PHE A 1 272 ? 14.709 12.248 -22.530 1.00 80.94 272 PHE A CA 1
ATOM 2147 C C . PHE A 1 272 ? 14.549 10.771 -22.907 1.00 80.94 272 PHE A C 1
ATOM 2149 O O . PHE A 1 272 ? 15.378 9.955 -22.513 1.00 80.94 272 PHE A O 1
ATOM 2156 N N . MET A 1 273 ? 13.542 10.431 -23.715 1.00 90.19 273 MET A N 1
ATOM 2157 C CA . MET A 1 273 ? 13.294 9.047 -24.137 1.00 90.19 273 MET A CA 1
ATOM 2158 C C . MET A 1 273 ? 12.867 8.959 -25.599 1.00 90.19 273 MET A C 1
ATOM 2160 O O . MET A 1 273 ? 12.227 9.873 -26.131 1.00 90.19 273 MET A O 1
ATOM 2164 N N . ALA A 1 274 ? 13.205 7.843 -26.239 1.00 93.44 274 ALA A N 1
ATOM 2165 C CA . ALA A 1 274 ? 12.641 7.463 -27.527 1.00 93.44 274 ALA A CA 1
ATOM 2166 C C . ALA A 1 274 ? 11.344 6.678 -27.300 1.00 93.44 274 ALA A C 1
ATOM 2168 O O . ALA A 1 274 ? 11.236 5.914 -26.340 1.00 93.44 274 ALA A O 1
ATOM 2169 N N . ILE A 1 275 ? 10.362 6.889 -28.177 1.00 93.69 275 ILE A N 1
ATOM 2170 C CA . ILE A 1 275 ? 9.145 6.084 -28.206 1.00 93.69 275 ILE A CA 1
ATOM 2171 C C . ILE A 1 275 ? 9.381 4.882 -29.112 1.00 93.69 275 ILE A C 1
ATOM 2173 O O . ILE A 1 275 ? 9.724 5.039 -30.287 1.00 93.69 275 ILE A O 1
ATOM 2177 N N . MET A 1 276 ? 9.180 3.695 -28.557 1.00 94.94 276 MET A N 1
ATOM 2178 C CA . MET A 1 276 ? 9.369 2.414 -29.227 1.00 94.94 276 MET A CA 1
ATOM 2179 C C . MET A 1 276 ? 8.051 1.893 -29.801 1.00 94.94 276 MET A C 1
ATOM 2181 O O . MET A 1 276 ? 6.983 2.354 -29.414 1.00 94.94 276 MET A O 1
ATOM 2185 N N . ASP A 1 277 ? 8.098 0.974 -30.760 1.00 94.25 277 ASP A N 1
ATOM 2186 C CA . ASP A 1 277 ? 6.903 0.440 -31.418 1.00 94.25 277 ASP A CA 1
ATOM 2187 C C . ASP A 1 277 ? 6.168 -0.582 -30.523 1.00 94.25 277 ASP A C 1
ATOM 2189 O O . ASP A 1 277 ? 6.633 -1.720 -30.408 1.00 94.25 277 ASP A O 1
ATOM 2193 N N . PRO A 1 278 ? 5.005 -0.253 -29.919 1.00 92.31 278 PRO A N 1
ATOM 2194 C CA . PRO A 1 278 ? 4.308 -1.151 -28.997 1.00 92.31 278 PRO A CA 1
ATOM 2195 C C . PRO A 1 278 ? 3.464 -2.218 -29.711 1.00 92.31 278 PRO A C 1
ATOM 2197 O O . PRO A 1 278 ? 2.743 -2.963 -29.043 1.00 92.31 278 PRO A O 1
ATOM 2200 N N . ARG A 1 279 ? 3.459 -2.271 -31.054 1.00 92.31 279 ARG A N 1
ATOM 2201 C CA . ARG A 1 279 ? 2.602 -3.206 -31.795 1.00 92.31 279 ARG A CA 1
ATOM 2202 C C . ARG A 1 279 ? 2.892 -4.652 -31.375 1.00 92.31 279 ARG A C 1
ATOM 2204 O O . ARG A 1 279 ? 4.058 -5.046 -31.327 1.00 92.31 279 ARG A O 1
ATOM 2211 N N . PRO A 1 280 ? 1.856 -5.477 -31.130 1.00 92.56 280 PRO A N 1
ATOM 2212 C CA . PRO A 1 280 ? 2.051 -6.882 -30.797 1.00 92.56 280 PRO A CA 1
ATOM 2213 C C . PRO A 1 280 ? 2.942 -7.595 -31.822 1.00 92.56 280 PRO A C 1
ATOM 2215 O O . PRO A 1 280 ? 2.689 -7.533 -33.026 1.00 92.56 280 PRO A O 1
ATOM 2218 N N . GLY A 1 281 ? 3.981 -8.273 -31.335 1.00 94.19 281 GLY A N 1
ATOM 2219 C CA . GLY A 1 281 ? 4.952 -8.991 -32.162 1.00 94.19 281 GLY A CA 1
ATOM 2220 C C . GLY A 1 281 ? 6.091 -8.138 -32.730 1.00 94.19 281 GLY A C 1
ATOM 2221 O O . GLY A 1 281 ? 6.959 -8.697 -33.402 1.00 94.19 281 GLY A O 1
ATOM 2222 N N . SER A 1 282 ? 6.130 -6.825 -32.464 1.00 96.25 282 SER A N 1
ATOM 2223 C CA . SER A 1 282 ? 7.312 -6.005 -32.751 1.00 96.25 282 SER A CA 1
ATOM 2224 C C . SER A 1 282 ? 8.515 -6.484 -31.927 1.00 96.25 282 SER A C 1
ATOM 2226 O O . SER A 1 282 ? 8.369 -7.142 -30.892 1.00 96.25 282 SER A O 1
ATOM 2228 N N . ALA A 1 283 ? 9.725 -6.144 -32.373 1.00 97.88 283 ALA A N 1
ATOM 2229 C CA . ALA A 1 283 ? 10.935 -6.499 -31.637 1.00 97.88 283 ALA A CA 1
ATOM 2230 C C . ALA A 1 283 ? 10.966 -5.851 -30.240 1.00 97.88 283 ALA A C 1
ATOM 2232 O O . ALA A 1 283 ? 11.284 -6.529 -29.266 1.00 97.88 283 ALA A O 1
ATOM 2233 N N . TRP A 1 284 ? 10.523 -4.591 -30.130 1.00 97.00 284 TRP A N 1
ATOM 2234 C CA . TRP A 1 284 ? 10.353 -3.912 -28.846 1.00 97.00 284 TRP A CA 1
ATOM 2235 C C . TRP A 1 284 ? 9.345 -4.619 -27.937 1.00 97.00 284 TRP A C 1
ATOM 2237 O O . TRP A 1 284 ? 9.658 -4.883 -26.783 1.00 97.00 284 TRP A O 1
ATOM 2247 N N . ALA A 1 285 ? 8.153 -4.956 -28.439 1.00 96.19 285 ALA A N 1
ATOM 2248 C CA . ALA A 1 285 ? 7.125 -5.592 -27.621 1.00 96.19 285 ALA A CA 1
ATOM 2249 C C . ALA A 1 285 ? 7.595 -6.955 -27.089 1.00 96.19 285 ALA A C 1
ATOM 2251 O O . ALA A 1 285 ? 7.374 -7.265 -25.922 1.00 96.19 285 ALA A O 1
ATOM 2252 N N . ASN A 1 286 ? 8.290 -7.746 -27.912 1.00 98.12 286 ASN A N 1
ATOM 2253 C CA . ASN A 1 286 ? 8.860 -9.023 -27.474 1.00 98.12 286 ASN A CA 1
ATOM 2254 C C . ASN A 1 286 ? 9.956 -8.829 -26.413 1.00 98.12 286 ASN A C 1
ATOM 2256 O O . ASN A 1 286 ? 9.999 -9.579 -25.441 1.00 98.12 286 ASN A O 1
ATOM 2260 N N . HIS A 1 287 ? 10.815 -7.817 -26.578 1.00 98.25 287 HIS A N 1
ATOM 2261 C CA . HIS A 1 287 ? 11.843 -7.464 -25.594 1.00 98.25 287 HIS A CA 1
ATOM 2262 C C . HIS A 1 287 ? 11.232 -7.016 -24.264 1.00 98.25 287 HIS A C 1
ATOM 2264 O O . HIS A 1 287 ? 11.615 -7.509 -23.209 1.00 98.25 287 HIS A O 1
ATOM 2270 N N . LEU A 1 288 ? 10.233 -6.135 -24.311 1.00 97.38 288 LEU A N 1
ATOM 2271 C CA . LEU A 1 288 ? 9.539 -5.637 -23.127 1.00 97.38 288 LEU A CA 1
ATOM 2272 C C . LEU A 1 288 ? 8.829 -6.761 -22.358 1.00 97.38 288 LEU A C 1
ATOM 2274 O O . LEU A 1 288 ? 8.880 -6.788 -21.132 1.00 97.38 288 LEU A O 1
ATOM 2278 N N . LEU A 1 289 ? 8.203 -7.711 -23.060 1.00 97.62 289 LEU A N 1
ATOM 2279 C CA . LEU A 1 289 ? 7.593 -8.882 -22.424 1.00 97.62 289 LEU A CA 1
ATOM 2280 C C . LEU A 1 289 ? 8.640 -9.763 -21.730 1.00 97.62 289 LEU A C 1
ATOM 2282 O O . LEU A 1 289 ? 8.420 -10.152 -20.589 1.00 97.62 289 LEU A O 1
ATOM 2286 N N . ALA A 1 290 ? 9.795 -10.000 -22.360 1.00 98.44 290 ALA A N 1
ATOM 2287 C CA . ALA A 1 290 ? 10.894 -10.723 -21.715 1.00 98.44 290 ALA A CA 1
ATOM 2288 C C . ALA A 1 290 ? 11.409 -9.989 -20.464 1.00 98.44 290 ALA A C 1
ATOM 2290 O O . ALA A 1 290 ? 11.747 -10.618 -19.467 1.00 98.44 290 ALA A O 1
ATOM 2291 N N . GLN A 1 291 ? 11.417 -8.653 -20.484 1.00 98.38 291 GLN A N 1
ATOM 2292 C CA . GLN A 1 291 ? 11.743 -7.849 -19.308 1.00 98.38 291 GLN A CA 1
ATOM 2293 C C . GLN A 1 291 ? 10.686 -7.963 -18.197 1.00 98.38 291 GLN A C 1
ATOM 2295 O O . GLN A 1 291 ? 11.045 -7.962 -17.022 1.00 98.38 291 GLN A O 1
ATOM 2300 N N . PHE A 1 292 ? 9.397 -8.102 -18.521 1.00 98.25 292 PHE A N 1
ATOM 2301 C CA . PHE A 1 292 ? 8.376 -8.399 -17.508 1.00 98.25 292 PHE A CA 1
ATOM 2302 C C . PHE A 1 292 ? 8.547 -9.790 -16.906 1.00 98.25 292 PHE A C 1
ATOM 2304 O O . PHE A 1 292 ? 8.421 -9.920 -15.690 1.00 98.25 292 PHE A O 1
ATOM 2311 N N . ASP A 1 293 ? 8.879 -10.793 -17.721 1.00 98.44 293 ASP A N 1
ATOM 2312 C CA . ASP A 1 293 ? 9.195 -12.136 -17.227 1.00 98.44 293 ASP A CA 1
ATOM 2313 C C . ASP A 1 293 ? 10.389 -12.079 -16.259 1.00 98.44 293 ASP A C 1
ATOM 2315 O O . ASP A 1 293 ? 10.297 -12.586 -15.146 1.00 98.44 293 ASP A O 1
ATOM 2319 N N . GLU A 1 294 ? 11.463 -11.352 -16.598 1.00 98.25 294 GLU A N 1
ATOM 2320 C CA . GLU A 1 294 ? 12.602 -11.158 -15.687 1.00 98.25 294 GLU A CA 1
ATOM 2321 C C . GLU A 1 294 ? 12.198 -10.507 -14.356 1.00 98.25 294 GLU A C 1
ATOM 2323 O O . GLU A 1 294 ? 12.676 -10.925 -13.299 1.00 98.25 294 GLU A O 1
ATOM 2328 N N . VAL A 1 295 ? 11.319 -9.501 -14.380 1.00 98.31 295 VAL A N 1
ATOM 2329 C CA . VAL A 1 295 ? 10.804 -8.866 -13.159 1.00 98.31 295 VAL A CA 1
ATOM 2330 C C . VAL A 1 295 ? 10.005 -9.865 -12.327 1.00 98.31 295 VAL A C 1
ATOM 2332 O O . VAL A 1 295 ? 10.275 -10.003 -11.138 1.00 98.31 295 VAL A O 1
ATOM 2335 N N . LEU A 1 296 ? 9.050 -10.578 -12.920 1.00 98.19 296 LEU A N 1
ATOM 2336 C CA . LEU A 1 296 ? 8.184 -11.506 -12.187 1.00 98.19 296 LEU A CA 1
ATOM 2337 C C . LEU A 1 296 ? 8.937 -12.747 -11.679 1.00 98.19 296 LEU A C 1
ATOM 2339 O O . LEU A 1 296 ? 8.614 -13.251 -10.609 1.00 98.19 296 LEU A O 1
ATOM 2343 N N . ASP A 1 297 ? 9.969 -13.201 -12.392 1.00 98.38 297 ASP A N 1
ATOM 2344 C CA . ASP A 1 297 ? 10.776 -14.361 -11.998 1.00 98.38 297 ASP A CA 1
ATOM 2345 C C . ASP A 1 297 ? 11.805 -14.035 -10.901 1.00 98.38 297 ASP A C 1
ATOM 2347 O O . ASP A 1 297 ? 12.213 -14.919 -10.146 1.00 98.38 297 ASP A O 1
ATOM 2351 N N . ASN A 1 298 ? 12.253 -12.776 -10.809 1.00 98.25 298 ASN A N 1
ATOM 2352 C CA . ASN A 1 298 ? 13.349 -12.366 -9.918 1.00 98.25 298 ASN A CA 1
ATOM 2353 C C . ASN A 1 298 ? 12.924 -11.354 -8.844 1.00 98.25 298 ASN A C 1
ATOM 2355 O O . ASN A 1 298 ? 13.775 -10.789 -8.149 1.00 98.25 298 ASN A O 1
ATOM 2359 N N . THR A 1 299 ? 11.631 -11.071 -8.713 1.00 98.31 299 THR A N 1
ATOM 2360 C CA . THR A 1 299 ? 11.062 -10.197 -7.678 1.00 98.31 299 THR A CA 1
ATOM 2361 C C . THR A 1 299 ? 9.819 -10.847 -7.082 1.00 98.31 299 THR A C 1
ATOM 2363 O O . THR A 1 299 ? 9.264 -11.781 -7.651 1.00 98.31 299 THR A O 1
ATOM 2366 N N . ALA A 1 300 ? 9.351 -10.320 -5.954 1.00 98.56 300 ALA A N 1
ATOM 2367 C CA . ALA A 1 300 ? 8.068 -10.703 -5.376 1.00 98.56 300 ALA A CA 1
ATOM 2368 C C . ALA A 1 300 ? 6.923 -9.755 -5.796 1.00 98.56 300 ALA A C 1
ATOM 2370 O O . ALA A 1 300 ? 5.925 -9.642 -5.096 1.00 98.56 300 ALA A O 1
ATOM 2371 N N . PHE A 1 301 ? 7.043 -9.032 -6.914 1.00 98.75 301 PHE A N 1
ATOM 2372 C CA . PHE A 1 301 ? 5.929 -8.227 -7.419 1.00 98.75 301 PHE A CA 1
ATOM 2373 C C . PHE A 1 301 ? 4.722 -9.100 -7.815 1.00 98.75 301 PHE A C 1
ATOM 2375 O O . PHE A 1 301 ? 4.873 -10.194 -8.350 1.00 98.75 301 PHE A O 1
ATOM 2382 N N . ASP A 1 302 ? 3.507 -8.586 -7.609 1.00 98.56 302 ASP A N 1
ATOM 2383 C CA . ASP A 1 302 ? 2.244 -9.321 -7.803 1.00 98.56 302 ASP A CA 1
ATOM 2384 C C . ASP A 1 302 ? 1.646 -9.173 -9.215 1.00 98.56 302 ASP A C 1
ATOM 2386 O O . ASP A 1 302 ? 0.566 -9.690 -9.519 1.00 98.56 302 ASP A O 1
ATOM 2390 N N . GLY A 1 303 ? 2.313 -8.423 -10.089 1.00 97.56 303 GLY A N 1
ATOM 2391 C CA . GLY A 1 303 ? 1.861 -8.131 -11.444 1.00 97.56 303 GLY A CA 1
ATOM 2392 C C . GLY A 1 303 ? 2.705 -7.039 -12.086 1.00 97.56 303 GLY A C 1
ATOM 2393 O O . GLY A 1 303 ? 3.831 -6.808 -11.667 1.00 97.56 303 GLY A O 1
ATOM 2394 N N . ILE A 1 304 ? 2.159 -6.354 -13.095 1.00 97.88 304 ILE A N 1
ATOM 2395 C CA . ILE A 1 304 ? 2.817 -5.239 -13.794 1.00 97.88 304 ILE A CA 1
ATOM 2396 C C . ILE A 1 304 ? 1.843 -4.061 -13.884 1.00 97.88 304 ILE A C 1
ATOM 2398 O O . ILE A 1 304 ? 0.696 -4.226 -14.308 1.00 97.88 304 ILE A O 1
ATOM 2402 N N . HIS A 1 305 ? 2.292 -2.864 -13.505 1.00 98.12 305 HIS A N 1
ATOM 2403 C CA . HIS A 1 305 ? 1.579 -1.626 -13.794 1.00 98.12 305 HIS A CA 1
ATOM 2404 C C . HIS A 1 305 ? 2.105 -1.042 -15.112 1.00 98.12 305 HIS A C 1
ATOM 2406 O O . HIS A 1 305 ? 3.237 -0.563 -15.176 1.00 98.12 305 HIS A O 1
ATOM 2412 N N . LEU A 1 306 ? 1.276 -1.072 -16.156 1.00 94.69 306 LEU A N 1
ATOM 2413 C CA . LEU A 1 306 ? 1.605 -0.544 -17.483 1.00 94.69 306 LEU A CA 1
ATOM 2414 C C . LEU A 1 306 ? 1.129 0.902 -17.633 1.00 94.69 306 LEU A C 1
ATOM 2416 O O . LEU A 1 306 ? -0.075 1.164 -17.604 1.00 94.69 306 LEU A O 1
ATOM 2420 N N . ASP A 1 307 ? 2.065 1.812 -17.869 1.00 93.88 307 ASP A N 1
ATOM 2421 C CA . ASP A 1 307 ? 1.811 3.216 -18.175 1.00 93.88 307 ASP A CA 1
ATOM 2422 C C . ASP A 1 307 ? 2.072 3.547 -19.653 1.00 93.88 307 ASP A C 1
ATOM 2424 O O . ASP A 1 307 ? 2.780 2.839 -20.376 1.00 93.88 307 ASP A O 1
ATOM 2428 N N . GLN A 1 308 ? 1.481 4.649 -20.111 1.00 90.25 308 GLN A N 1
ATOM 2429 C CA . GLN A 1 308 ? 1.657 5.213 -21.444 1.00 90.25 308 GLN A CA 1
ATOM 2430 C C . GLN A 1 308 ? 1.612 6.749 -21.380 1.00 90.25 308 GLN A C 1
ATOM 2432 O O . GLN A 1 308 ? 0.881 7.341 -20.592 1.00 90.25 308 GLN A O 1
ATOM 2437 N N . TYR A 1 309 ? 2.287 7.415 -22.311 1.00 85.81 309 TYR A N 1
ATOM 2438 C CA . TYR A 1 309 ? 2.361 8.879 -22.403 1.00 85.81 309 TYR A CA 1
ATOM 2439 C C . TYR A 1 309 ? 1.230 9.510 -23.241 1.00 85.81 309 TYR A C 1
ATOM 2441 O O . TYR A 1 309 ? 1.212 10.722 -23.451 1.00 85.81 309 TYR A O 1
ATOM 2449 N N . GLY A 1 310 ? 0.278 8.704 -23.724 1.00 81.25 310 GLY A N 1
ATOM 2450 C CA . GLY A 1 310 ? -0.817 9.131 -24.601 1.00 81.25 310 GLY A CA 1
ATOM 2451 C C . GLY A 1 310 ? -0.564 8.801 -26.076 1.00 81.25 310 GLY A C 1
ATOM 2452 O O . GLY A 1 310 ? -0.019 7.743 -26.393 1.00 81.25 310 GLY A O 1
ATOM 2453 N N . ASP A 1 311 ? -1.015 9.671 -26.982 1.00 68.81 311 ASP A N 1
ATOM 2454 C CA . ASP A 1 311 ? -0.706 9.558 -28.413 1.00 68.81 311 ASP A CA 1
ATOM 2455 C C . ASP A 1 311 ? 0.777 9.884 -28.681 1.00 68.81 311 ASP A C 1
ATOM 2457 O O . ASP A 1 311 ? 1.318 10.780 -28.028 1.00 68.81 311 ASP A O 1
ATOM 2461 N N . PRO A 1 312 ? 1.426 9.262 -29.685 1.00 64.62 312 PRO A N 1
ATOM 2462 C CA . PRO A 1 312 ? 0.897 8.275 -30.630 1.00 64.62 312 PRO A CA 1
ATOM 2463 C C . PRO A 1 312 ? 1.126 6.822 -30.181 1.00 64.62 312 PRO A C 1
ATOM 2465 O O . PRO A 1 312 ? 2.170 6.480 -29.634 1.00 64.62 312 PRO A O 1
ATOM 2468 N N . LYS A 1 313 ? 0.151 5.952 -30.467 1.00 59.72 313 LYS A N 1
ATOM 2469 C CA . LYS A 1 313 ? 0.234 4.497 -30.214 1.00 59.72 313 LYS A CA 1
ATOM 2470 C C . LYS A 1 313 ? 0.518 3.677 -31.475 1.00 59.72 313 LYS A C 1
ATOM 2472 O O . LYS A 1 313 ? 0.841 2.500 -31.384 1.00 59.72 313 LYS A O 1
ATOM 2477 N N . GLU A 1 314 ? 0.391 4.319 -32.635 1.00 60.59 314 GLU A N 1
ATOM 2478 C CA . GLU A 1 314 ? 0.672 3.795 -33.971 1.00 60.59 314 GLU A CA 1
ATOM 2479 C C . GLU A 1 314 ? 1.289 4.930 -34.806 1.00 60.59 314 GLU A C 1
ATOM 2481 O O . GLU A 1 314 ? 0.945 6.103 -34.609 1.00 60.59 314 GLU A O 1
ATOM 2486 N N . GLY A 1 315 ? 2.214 4.589 -35.705 1.00 52.09 315 GLY A N 1
ATOM 2487 C CA . GLY A 1 315 ? 3.019 5.519 -36.506 1.00 52.09 315 GLY A CA 1
ATOM 2488 C C . GLY A 1 315 ? 2.927 5.212 -37.989 1.00 52.09 315 GLY A C 1
ATOM 2489 O O . GLY A 1 315 ? 2.906 4.006 -38.328 1.00 52.09 315 GLY A O 1
#

Secondary structure (DSSP, 8-state):
---PPPPPPP------------------------------------PPTT-EEEEEEEESSSSB-TTPPEEEEEEEEE--SS-EEEEEEEEEEETTEEEEEEEEEEEE-SEEEEEEEEE---S-SSEEEEEEEEEE-TT--EEEEEEEEEEE-SSGGGS--EEEE----TT---HHHHHHHHHHTT--EEEETT-SS-SS----S-SSEE-TTS-EE-HHHHHHHHHHHHTTT-EEEEEEETTEE-HHHHHH-GGGB-B-TTSPBPEETTTTEEEB--STTSHHHHHHHHHHHHHHHHS---S-EEE--SS-S--

Foldseek 3Di:
DDDDDDDDDDDDDDDDDDDDDDDDDDDDDDDDDDPPPPPPPDPPPPQDAFAKEQPAKFWLALAAAQFDKIKIKTKMAGNYPAKDKWKKKKFKDFPPDTDDMDIDIDIDDHGIDIDIDMDHDHNDPFGKMKIKIFIAHPVGHTRYIDIDIHGHHPACVVPADEEEDEDAAPPDDCLLVVLRVCSSVSHQEYEHPQQAQWLLARDDPDAQHAHLVRDTGGPVSVQSNCVSSVSRNHAYAYEHELFWGAPVVCVVVVVQFAADPVRHFDADPPHRTTGGQNPPPGPSVVSSVVNQVVPVVVGVHPYYDYDYPDDDNHD

pLDDT: mean 85.84, std 22.64, range [27.56, 98.81]

Sequence (315 aa):
MSSRLPGRRLIQRRRINCAAIVTRAAVLLLLFAGWACSSQPTPTEVFMADQIQISGLQVDKAFYHPGEMVHLQVHILTGLAGEKQAWLSARITHLDANIDTLKQQVTLSGGDQTVELSFSPPETAPRGYGIDVAIETADGARLAGASTAFDVLDRWTQSPRYGFVSDFQPGRLDSTETMEILTRYHVNALQFYDWMYRHEQFLTHEEPYIDLMGRELSRQTVDALIDAAHQRGIAAMPYTAIYGSSLAFYEEHPDWALYNKRGEVSRLGENFMAIMDPRPGSAWANHLLAQFDEVLDNTAFDGIHLDQYGDPKEG